Protein 3G5T (pdb70)

Radius of gyration: 19.49 Å; Cα contacts (8 Å, |Δi|>4): 541; chains: 1; bounding box: 36×46×54 Å

Sequence (293 aa):
SSTFSASDFNSERYSSSRPSYPSDFYKIDEYHDGERKLLVDVGCGPGTATLQAQELKPFEQIIGSDLSATIKTAEVIKEGSPDTYKNVSSFKISSSDDFKFLGADSVDKQKIDITAVECAHWFDFEKFQRSAYANLRKDGTIAIWGYADPIFPDYPEFDDDLIEVPYGKQQGLGPYWEQPGRSRLRNLKDSHLDPELFHDIQVVSSYFCAEDVVRDKVKLHQHTKKPLLIRKQVTLVEFADYVRRTWSAYHQWKQDPKNKDKEDVADWFIKESLRRRPELSTNTKIEVVWNTFYKLGKRV

Structure (mmCIF, N/CA/C/O backbone):
data_3G5T
#
_entry.id   3G5T
#
_cell.length_a   36.834
_cell.length_b   91.891
_cell.length_c   104.269
_cell.angle_alpha   90.000
_cell.angle_beta   90.000
_cell.angle_gamma   90.000
#
_symmetry.space_group_name_H-M   'P 21 21 21'
#
loop_
_entity.id
_entity.type
_entity.pdbx_description
1 polymer 'Trans-aconitate 3-methyltransferase'
2 non-polymer 1,2-ETHANEDIOL
3 non-polymer S-ADENOSYL-L-HOMOCYSTEINE
4 non-polymer '(2E)-2-(2-methoxy-2-oxoethyl)but-2-enedioic acid'
5 non-polymer 'DIMETHYL SULFOXIDE'
6 water water
#
loop_
_atom_site.group_PDB
_atom_site.id
_atom_site.type_symbol
_atom_site.label_atom_id
_atom_site.label_alt_id
_atom_site.label_comp_id
_atom_site.label_asym_id
_atom_site.label_entity_id
_atom_site.label_seq_id
_atom_site.pdbx_PDB_ins_code
_atom_site.Cartn_x
_atom_site.Cartn_y
_atom_site.Cartn_z
_atom_site.occupancy
_atom_site.B_iso_or_equiv
_atom_site.auth_seq_id
_atom_site.auth_comp_id
_atom_site.auth_asym_id
_atom_site.auth_atom_id
_atom_site.pdbx_PDB_model_num
ATOM 1 N N . SER A 1 1 ? 38.509 46.044 6.546 1.00 17.98 1 SER A N 1
ATOM 2 C CA . SER A 1 1 ? 39.216 46.321 7.763 1.00 18.57 1 SER A CA 1
ATOM 3 C C . SER A 1 1 ? 39.344 45.013 8.525 1.00 15.14 1 SER A C 1
ATOM 4 O O . SER A 1 1 ? 38.351 44.210 8.586 1.00 15.25 1 SER A O 1
ATOM 13 N N . SER A 1 2 ? 40.501 44.823 9.144 1.00 16.09 2 SER A N 1
ATOM 14 C CA . SER A 1 2 ? 40.702 43.742 10.044 1.00 13.43 2 SER A CA 1
ATOM 15 C C . SER A 1 2 ? 39.763 43.747 11.226 1.00 11.23 2 SER A C 1
ATOM 16 O O . SER A 1 2 ? 39.526 42.707 11.836 1.00 11.98 2 SER A O 1
ATOM 23 N N . THR A 1 3 ? 39.178 44.903 11.554 1.00 11.04 3 THR A N 1
ATOM 24 C CA . THR A 1 3 ? 38.229 44.954 12.616 1.00 9.95 3 THR A CA 1
ATOM 25 C C . THR A 1 3 ? 37.098 43.935 12.452 1.00 9.10 3 THR A C 1
ATOM 26 O O . THR A 1 3 ? 36.635 43.270 13.351 1.00 9.68 3 THR A O 1
ATOM 36 N N . PHE A 1 4 ? 36.631 43.800 11.185 1.00 9.48 4 PHE A N 1
ATOM 37 C CA . PHE A 1 4 ? 35.508 42.912 10.908 1.00 9.48 4 PHE A CA 1
ATOM 38 C C . PHE A 1 4 ? 35.864 41.426 10.991 1.00 9.14 4 PHE A C 1
ATOM 39 O O . PHE A 1 4 ? 34.971 40.604 11.051 1.00 10.22 4 PHE A O 1
ATOM 56 N N . SER A 1 5 ? 37.162 41.116 11.053 1.00 10.35 5 SER A N 1
ATOM 57 C CA . SER A 1 5 ? 37.674 39.758 11.315 1.00 10.82 5 SER A CA 1
ATOM 58 C C . SER A 1 5 ? 37.908 39.467 12.762 1.00 12.01 5 SER A C 1
ATOM 59 O O . SER A 1 5 ? 38.198 38.308 13.115 1.00 12.92 5 SER A O 1
ATOM 66 N N . ALA A 1 6 ? 37.747 40.427 13.654 1.00 11.37 6 ALA A N 1
ATOM 67 C CA . ALA A 1 6 ? 37.949 40.141 15.085 1.00 11.03 6 ALA A CA 1
ATOM 68 C C . ALA A 1 6 ? 37.009 39.082 15.506 1.00 11.34 6 ALA A C 1
ATOM 69 O O . ALA A 1 6 ? 35.849 39.050 15.104 1.00 11.74 6 ALA A O 1
ATOM 76 N N . SER A 1 7 ? 37.454 38.202 16.410 1.00 13.24 7 SER A N 1
ATOM 77 C CA . SER A 1 7 ? 36.615 37.151 16.886 1.00 14.45 7 SER A CA 1
ATOM 78 C C . SER A 1 7 ? 35.404 37.643 17.561 1.00 13.62 7 SER A C 1
ATOM 79 O O . SER A 1 7 ? 34.364 36.976 17.550 1.00 15.16 7 SER A O 1
ATOM 86 N N . ASP A 1 8 ? 35.503 38.842 18.186 1.00 13.33 8 ASP A N 1
ATOM 87 C CA . ASP A 1 8 ? 34.447 39.462 18.921 1.00 13.23 8 ASP A CA 1
ATOM 88 C C . ASP A 1 8 ? 33.811 40.643 18.166 1.00 10.55 8 ASP A C 1
ATOM 89 O O . ASP A 1 8 ? 33.054 41.422 18.767 1.00 13.04 8 ASP A O 1
ATOM 98 N N . PHE A 1 9 ? 34.011 40.769 16.864 1.00 11.04 9 PHE A N 1
ATOM 99 C CA . PHE A 1 9 ? 33.219 41.720 16.095 1.00 10.25 9 PHE A CA 1
ATOM 100 C C . PHE A 1 9 ? 31.779 41.230 16.113 1.00 10.10 9 PHE A C 1
ATOM 101 O O . PHE A 1 9 ? 31.493 40.049 15.926 1.00 10.48 9 PHE A O 1
ATOM 118 N N . ASN A 1 10 ? 30.860 42.154 16.391 1.00 9.23 10 ASN A N 1
ATOM 119 C CA . ASN A 1 10 ? 29.438 41.762 16.555 1.00 9.62 10 ASN A CA 1
ATOM 120 C C . ASN A 1 10 ? 28.755 41.685 15.196 1.00 8.96 10 ASN A C 1
ATOM 121 O O . ASN A 1 10 ? 28.050 42.594 14.751 1.00 8.88 10 ASN A O 1
ATOM 130 N N . SER A 1 11 ? 29.005 40.594 14.510 1.00 9.24 11 SER A N 1
ATOM 131 C CA . SER A 1 11 ? 28.401 40.340 13.202 1.00 8.80 11 SER A CA 1
ATOM 132 C C . SER A 1 11 ? 26.924 40.121 13.256 1.00 8.94 11 SER A C 1
ATOM 133 O O . SER A 1 11 ? 26.226 40.450 12.303 1.00 8.75 11 SER A O 1
ATOM 140 N N . GLU A 1 12 ? 26.411 39.612 14.385 1.00 9.45 12 GLU A N 1
ATOM 141 C CA . GLU A 1 12 ? 24.988 39.505 14.5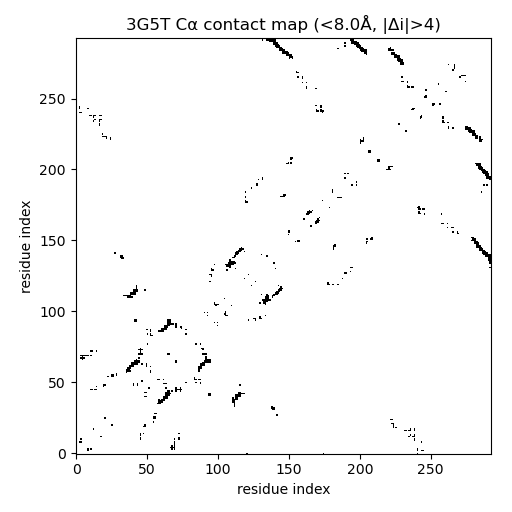28 1.00 10.06 12 GLU A CA 1
ATOM 142 C C . GLU A 1 12 ? 24.330 40.893 14.547 1.00 9.38 12 GLU A C 1
ATOM 143 O O . GLU A 1 12 ? 23.306 41.073 13.870 1.00 9.82 12 GLU A O 1
ATOM 165 N N . ARG A 1 13 ? 24.883 41.833 15.284 1.00 9.17 13 ARG A N 1
ATOM 166 C CA . ARG A 1 13 ? 24.324 43.168 15.295 1.00 8.61 13 ARG A CA 1
ATOM 167 C C . ARG A 1 13 ? 24.499 43.825 13.933 1.00 7.47 13 ARG A C 1
ATOM 168 O O . ARG A 1 13 ? 23.612 44.563 13.486 1.00 7.73 13 ARG A O 1
ATOM 189 N N . TYR A 1 14 ? 25.585 43.574 13.246 1.00 7.30 14 TYR A N 1
ATOM 190 C CA . TYR A 1 14 ? 25.746 44.057 11.880 1.00 7.12 14 TYR A CA 1
ATOM 191 C C . TYR A 1 14 ? 24.540 43.609 11.034 1.00 7.12 14 TYR A C 1
ATOM 192 O O . TYR A 1 14 ? 23.868 44.402 10.380 1.00 7.44 14 TYR A O 1
ATOM 209 N N . SER A 1 15 ? 24.236 42.320 11.101 1.00 7.22 15 SER A N 1
ATOM 210 C CA . SER A 1 15 ? 23.121 41.796 10.312 1.00 8.14 15 SER A CA 1
ATOM 211 C C . SER A 1 15 ? 21.822 42.402 10.722 1.00 8.27 15 SER A C 1
ATOM 212 O O . SER A 1 15 ? 20.961 42.690 9.869 1.00 10.01 15 SER A O 1
ATOM 218 N N . SER A 1 16 ? 21.549 42.617 12.010 1.00 8.30 16 SER A N 1
ATOM 219 C CA . SER A 1 16 ? 20.276 43.140 12.446 1.00 8.73 16 SER A CA 1
ATOM 220 C C . SER A 1 16 ? 20.106 44.600 12.195 1.00 8.51 16 SER A C 1
ATOM 221 O O . SER A 1 16 ? 18.978 45.071 12.164 1.00 11.41 16 SER A O 1
ATOM 227 N N . SER A 1 17 ? 21.187 45.367 12.126 1.00 7.40 17 SER A N 1
ATOM 228 C CA . SER A 1 17 ? 21.088 46.832 12.224 1.00 7.56 17 SER A CA 1
ATOM 229 C C . SER A 1 17 ? 21.627 47.608 11.055 1.00 7.62 17 SER A C 1
ATOM 230 O O . SER A 1 17 ? 21.433 48.809 10.977 1.00 10.84 17 SER A O 1
ATOM 237 N N . ARG A 1 18 ? 22.304 46.956 10.113 1.00 6.71 18 ARG A N 1
ATOM 238 C CA . ARG A 1 18 ? 22.830 47.604 8.922 1.00 6.18 18 ARG A CA 1
ATOM 239 C C . ARG A 1 18 ? 21.789 47.665 7.834 1.00 7.25 18 ARG A C 1
ATOM 240 O O . ARG A 1 18 ? 20.958 46.746 7.701 1.00 8.53 18 ARG A O 1
ATOM 261 N N . PRO A 1 19 ? 21.837 48.665 6.985 1.00 6.70 19 PRO A N 1
ATOM 262 C CA . PRO A 1 19 ? 20.893 48.734 5.859 1.00 7.05 19 PRO A CA 1
ATOM 263 C C . PRO A 1 19 ? 21.259 47.704 4.793 1.00 7.07 19 PRO A C 1
ATOM 264 O O . PRO A 1 19 ? 22.408 47.424 4.492 1.00 8.95 19 PRO A O 1
ATOM 275 N N . SER A 1 20 ? 20.193 47.199 4.153 1.00 8.09 20 SER A N 1
ATOM 276 C CA . SER A 1 20 ? 20.322 46.471 2.900 1.00 8.47 20 SER A CA 1
ATOM 277 C C . SER A 1 20 ? 19.722 47.287 1.769 1.00 7.65 20 SER A C 1
ATOM 278 O O . SER A 1 20 ? 19.509 48.494 1.930 1.00 9.38 20 SER A O 1
ATOM 285 N N . TYR A 1 21 ? 19.533 46.687 0.604 1.00 6.64 21 TYR A N 1
ATOM 286 C CA . TYR A 1 21 ? 19.441 47.455 -0.633 1.00 6.76 21 TYR A CA 1
ATOM 287 C C . TYR A 1 21 ? 18.092 47.220 -1.286 1.00 6.83 21 TYR A C 1
ATOM 288 O O . TYR A 1 21 ? 17.464 46.172 -1.146 1.00 7.92 21 TYR A O 1
ATOM 305 N N . PRO A 1 22 ? 17.632 48.226 -2.027 1.00 7.49 22 PRO A N 1
ATOM 306 C CA . PRO A 1 22 ? 16.252 48.218 -2.492 1.00 8.06 22 PRO A CA 1
ATOM 307 C C . PRO A 1 22 ? 16.063 47.430 -3.794 1.00 7.91 22 PRO A C 1
ATOM 308 O O . PRO A 1 22 ? 16.934 47.350 -4.646 1.00 7.37 22 PRO A O 1
ATOM 319 N N . SER A 1 23 ? 14.852 46.898 -3.925 1.00 8.55 23 SER A N 1
ATOM 320 C CA . SER A 1 23 ? 14.497 46.150 -5.148 1.00 8.27 23 SER A CA 1
ATOM 321 C C . SER A 1 23 ? 14.687 46.918 -6.422 1.00 8.13 23 SER A C 1
ATOM 322 O O . SER A 1 23 ? 15.085 46.356 -7.423 1.00 8.68 23 SER A O 1
ATOM 328 N N . ASP A 1 24 ? 14.417 48.240 -6.420 1.00 8.00 24 ASP A N 1
ATOM 329 C CA . ASP A 1 24 ? 14.600 48.991 -7.653 1.00 8.13 24 ASP A CA 1
ATOM 330 C C . ASP A 1 24 ? 16.061 48.941 -8.107 1.00 8.10 24 ASP A C 1
ATOM 331 O O . ASP A 1 24 ? 16.320 48.974 -9.322 1.00 8.09 24 ASP A O 1
ATOM 336 N N . PHE A 1 25 ? 17.001 48.942 -7.167 1.00 7.47 25 PHE A N 1
ATOM 337 C CA . PHE A 1 25 ? 18.401 48.873 -7.516 1.00 7.02 25 PHE A CA 1
ATOM 338 C C . PHE A 1 25 ? 18.732 47.520 -8.097 1.00 6.93 25 PHE A C 1
ATOM 339 O O . PHE A 1 25 ? 19.406 47.425 -9.151 1.00 7.54 25 PHE A O 1
ATOM 356 N N . TYR A 1 26 ? 18.256 46.428 -7.490 1.00 7.13 26 TYR A N 1
ATOM 357 C CA . TYR A 1 26 ? 18.478 45.125 -8.060 1.00 7.72 26 TYR A CA 1
ATOM 358 C C . TYR A 1 26 ? 17.854 44.980 -9.446 1.00 7.40 26 TYR A C 1
ATOM 359 O O . TYR A 1 26 ? 18.457 44.348 -10.306 1.00 7.76 26 TYR A O 1
ATOM 376 N N . LYS A 1 27 ? 16.682 45.535 -9.654 1.00 7.39 27 LYS A N 1
ATOM 377 C CA . LYS A 1 27 ? 16.091 45.473 -10.972 1.00 7.98 27 LYS A CA 1
ATOM 378 C C . LYS A 1 27 ? 16.979 46.167 -11.998 1.00 7.73 27 LYS A C 1
ATOM 379 O O . LYS A 1 27 ? 17.158 45.689 -13.132 1.00 8.22 27 LYS A O 1
ATOM 418 N N . ILE A 1 29 ? 20.269 46.486 -11.810 1.00 7.53 29 ILE A N 1
ATOM 419 C CA . ILE A 1 29 ? 21.388 45.593 -12.053 1.00 7.65 29 ILE A CA 1
ATOM 420 C C . ILE A 1 29 ? 21.058 44.511 -13.018 1.00 7.27 29 ILE A C 1
ATOM 421 O O . ILE A 1 29 ? 21.833 44.206 -13.907 1.00 7.95 29 ILE A O 1
ATOM 447 N N . ASP A 1 30 ? 19.892 43.887 -12.885 1.00 7.79 30 ASP A N 1
ATOM 448 C CA . ASP A 1 30 ? 19.483 42.879 -13.816 1.00 8.13 30 ASP A CA 1
ATOM 449 C C . ASP A 1 30 ? 19.224 43.422 -15.193 1.00 8.50 30 ASP A C 1
ATOM 450 O O . ASP A 1 30 ? 19.468 42.753 -16.201 1.00 9.47 30 ASP A O 1
ATOM 459 N N . GLU A 1 31 ? 18.738 44.637 -15.340 1.00 8.03 31 GLU A N 1
ATOM 460 C CA . GLU A 1 31 ? 18.585 45.253 -16.633 1.00 7.91 31 GLU A CA 1
ATOM 461 C C . GLU A 1 31 ? 19.975 45.499 -17.262 1.00 7.88 31 GLU A C 1
ATOM 462 O O . GLU A 1 31 ? 20.093 45.439 -18.490 1.00 8.39 31 GLU A O 1
ATOM 474 N N . TYR A 1 32 ? 20.981 45.781 -16.448 1.00 7.74 32 TYR A N 1
ATOM 475 C CA . TYR A 1 32 ? 22.312 45.975 -16.951 1.00 7.13 32 TYR A CA 1
ATOM 476 C C . TYR A 1 32 ? 22.954 44.669 -17.397 1.00 7.57 32 TYR A C 1
ATOM 477 O O . TYR A 1 32 ? 23.538 44.628 -18.487 1.00 8.42 32 TYR A O 1
ATOM 494 N N . HIS A 1 33 ? 22.902 43.636 -16.592 1.00 7.17 33 HIS A N 1
ATOM 495 C CA . HIS A 1 33 ? 23.576 42.390 -16.834 1.00 6.76 33 HIS A CA 1
ATOM 496 C C . HIS A 1 33 ? 23.071 41.746 -18.114 1.00 7.69 33 HIS A C 1
ATOM 497 O O . HIS A 1 33 ? 21.877 41.622 -18.335 1.00 8.37 33 HIS A O 1
ATOM 510 N N . ASP A 1 34 ? 24.032 41.232 -18.908 1.00 7.50 34 ASP A N 1
ATOM 511 C CA . ASP A 1 34 ? 23.708 40.411 -20.075 1.00 7.74 34 ASP A CA 1
ATOM 512 C C . ASP A 1 34 ? 24.232 38.999 -19.938 1.00 7.40 34 ASP A C 1
ATOM 513 O O . ASP A 1 34 ? 25.367 38.814 -19.509 1.00 8.02 34 ASP A O 1
ATOM 522 N N . GLY A 1 35 ? 23.434 38.057 -20.407 1.00 7.40 35 GLY A N 1
ATOM 523 C CA . GLY A 1 35 ? 23.940 36.727 -20.651 1.00 8.17 35 GLY A CA 1
ATOM 524 C C . GLY A 1 35 ? 23.706 35.750 -19.497 1.00 7.56 35 GLY A C 1
ATOM 525 O O . GLY A 1 35 ? 22.783 35.913 -18.695 1.00 8.12 35 GLY A O 1
ATOM 529 N N . GLU A 1 36 ? 24.519 34.712 -19.479 1.00 7.79 36 GLU A N 1
ATOM 530 C CA . GLU A 1 36 ? 24.291 33.627 -18.572 1.00 8.50 36 GLU A CA 1
ATOM 531 C C . GLU A 1 36 ? 24.392 33.982 -17.096 1.00 7.83 36 GLU A C 1
ATOM 532 O O . GLU A 1 36 ? 24.955 35.024 -16.715 1.00 7.74 36 GLU A O 1
ATOM 548 N N . ARG A 1 37 ? 23.800 33.102 -16.309 1.00 8.75 37 ARG A N 1
ATOM 549 C CA . ARG A 1 37 ? 23.566 33.293 -14.890 1.00 8.75 37 ARG A CA 1
ATOM 550 C C . ARG A 1 37 ? 24.000 31.997 -14.135 1.00 8.92 37 ARG A C 1
ATOM 551 O O . ARG A 1 37 ? 23.260 31.519 -13.282 1.00 10.35 37 ARG A O 1
ATOM 572 N N . LYS A 1 38 ? 25.149 31.451 -14.451 1.00 9.27 38 LYS A N 1
ATOM 573 C CA . LYS A 1 38 ? 25.647 30.281 -13.765 1.00 8.75 38 LYS A CA 1
ATOM 574 C C . LYS A 1 38 ? 26.242 30.617 -12.423 1.00 9.61 38 LYS A C 1
ATOM 575 O O . LYS A 1 38 ? 26.107 29.814 -11.490 1.00 9.99 38 LYS A O 1
ATOM 609 N N . LEU A 1 39 ? 26.923 31.746 -12.315 1.00 8.89 39 LEU A N 1
ATOM 610 C CA . LEU A 1 39 ? 27.678 32.049 -11.073 1.00 8.67 39 LEU A CA 1
ATOM 611 C C . LEU A 1 39 ? 27.733 33.528 -10.814 1.00 7.54 39 LEU A C 1
ATOM 612 O O . LEU A 1 39 ? 28.171 34.308 -11.662 1.00 7.96 39 LEU A O 1
ATOM 628 N N . LEU A 1 40 ? 27.296 33.889 -9.625 1.00 7.76 40 LEU A N 1
ATOM 629 C CA . LEU A 1 40 ? 27.425 35.239 -9.006 1.00 7.44 40 LEU A CA 1
ATOM 630 C C . LEU A 1 40 ? 28.347 35.099 -7.816 1.00 7.44 40 LEU A C 1
ATOM 631 O O . LEU A 1 40 ? 28.102 34.225 -6.982 1.00 8.14 40 LEU A O 1
ATOM 647 N N . VAL A 1 41 ? 29.373 35.927 -7.737 1.00 7.06 41 VAL A N 1
ATOM 648 C CA . VAL A 1 41 ? 30.249 35.992 -6.572 1.00 6.88 41 VAL A CA 1
ATOM 649 C C . VAL A 1 41 ? 30.181 37.385 -5.943 1.00 7.21 41 VAL A C 1
ATOM 650 O O . VAL A 1 41 ? 30.445 38.371 -6.640 1.00 7.20 41 VAL A O 1
ATOM 663 N N . ASP A 1 42 ? 29.835 37.448 -4.682 1.00 6.43 42 ASP A N 1
ATOM 664 C CA . ASP A 1 42 ? 29.745 38.670 -3.887 1.00 6.07 42 ASP A CA 1
ATOM 665 C C . ASP A 1 42 ? 30.935 38.695 -2.947 1.00 6.51 42 ASP A C 1
ATOM 666 O O . ASP A 1 42 ? 30.962 37.909 -1.986 1.00 7.20 42 ASP A O 1
ATOM 675 N N . VAL A 1 43 ? 31.933 39.525 -3.228 1.00 6.35 43 VAL A N 1
ATOM 676 C CA . VAL A 1 43 ? 33.149 39.598 -2.438 1.00 6.39 43 VAL A CA 1
ATOM 677 C C . VAL A 1 43 ? 32.945 40.555 -1.278 1.00 6.41 43 VAL A C 1
ATOM 678 O O . VAL A 1 43 ? 32.106 41.458 -1.353 1.00 6.73 43 VAL A O 1
ATOM 691 N N . GLY A 1 44 ? 33.755 40.443 -0.245 1.00 6.41 44 GLY A N 1
ATOM 692 C CA . GLY A 1 44 ? 33.498 41.261 0.951 1.00 6.56 44 GLY A CA 1
ATOM 693 C C . GLY A 1 44 ? 32.090 41.164 1.436 1.00 6.08 44 GLY A C 1
ATOM 694 O O . GLY A 1 44 ? 31.495 42.179 1.849 1.00 6.64 44 GLY A O 1
ATOM 698 N N . CYS A 1 45 ? 31.514 39.962 1.424 1.00 6.62 45 CYS A N 1
ATOM 699 C CA . CYS A 1 45 ? 30.108 39.803 1.607 1.00 6.98 45 CYS A CA 1
ATOM 700 C C . CYS A 1 45 ? 29.601 40.066 3.003 1.00 6.53 45 CYS A C 1
ATOM 701 O O . CYS A 1 45 ? 28.364 40.218 3.184 1.00 6.99 45 CYS A O 1
ATOM 708 N N . GLY A 1 46 ? 30.456 40.115 3.989 1.00 7.00 46 GLY A N 1
ATOM 709 C CA . GLY A 1 46 ? 29.967 40.282 5.342 1.00 7.81 46 GLY A CA 1
ATOM 710 C C . GLY A 1 46 ? 29.059 39.145 5.722 1.00 7.39 46 GLY A C 1
ATOM 711 O O . GLY A 1 46 ? 29.288 37.997 5.315 1.00 8.21 46 GLY A O 1
ATOM 715 N N . PRO A 1 47 ? 28.020 39.389 6.509 1.00 7.16 47 PRO A N 1
ATOM 716 C CA . PRO A 1 47 ? 27.103 38.341 6.940 1.00 8.02 47 PRO A CA 1
ATOM 717 C C . PRO A 1 47 ? 26.029 38.117 5.868 1.00 7.44 47 PRO A C 1
ATOM 718 O O . PRO A 1 47 ? 24.873 37.863 6.175 1.00 9.97 47 PRO A O 1
ATOM 729 N N . GLY A 1 48 ? 26.415 38.151 4.604 1.00 8.48 48 GLY A N 1
ATOM 730 C CA . GLY A 1 48 ? 25.540 37.859 3.479 1.00 8.03 48 GLY A CA 1
ATOM 731 C C . GLY A 1 48 ? 24.567 38.968 3.149 1.00 7.78 48 GLY A C 1
ATOM 732 O O . GLY A 1 48 ? 23.537 38.708 2.535 1.00 8.37 48 GLY A O 1
ATOM 736 N N . THR A 1 49 ? 24.890 40.217 3.481 1.00 7.61 49 THR A N 1
ATOM 737 C CA . THR A 1 49 ? 23.984 41.355 3.371 1.00 7.54 49 THR A CA 1
ATOM 738 C C . THR A 1 49 ? 23.367 41.416 1.982 1.00 7.21 49 THR A C 1
ATOM 739 O O . THR A 1 49 ? 22.144 41.402 1.840 1.00 9.05 49 THR A O 1
ATOM 749 N N . ALA A 1 50 ? 24.195 41.588 0.968 1.00 6.60 50 ALA A N 1
ATOM 750 C CA . ALA A 1 50 ? 23.701 41.596 -0.397 1.00 6.60 50 ALA A CA 1
ATOM 751 C C . ALA A 1 50 ? 23.552 40.170 -0.947 1.00 7.26 50 ALA A C 1
ATOM 752 O O . ALA A 1 50 ? 22.667 39.940 -1.765 1.00 7.80 50 ALA A O 1
ATOM 759 N N . THR A 1 51 ? 24.380 39.249 -0.497 1.00 6.97 51 THR A N 1
ATOM 760 C CA . THR A 1 51 ? 24.405 37.942 -1.062 1.00 7.36 51 THR A CA 1
ATOM 761 C C . THR A 1 51 ? 23.048 37.237 -0.994 1.00 7.79 51 THR A C 1
ATOM 762 O O . THR A 1 51 ? 22.516 36.686 -1.961 1.00 8.60 51 THR A O 1
ATOM 772 N N . LEU A 1 52 ? 22.484 37.250 0.228 1.00 8.24 52 LEU A N 1
ATOM 773 C CA . LEU A 1 52 ? 21.211 36.594 0.498 1.00 8.83 52 LEU A CA 1
ATOM 774 C C . LEU A 1 52 ? 20.088 37.374 -0.151 1.00 8.24 52 LEU A C 1
ATOM 775 O O . LEU A 1 52 ? 19.151 36.749 -0.670 1.00 10.15 52 LEU A O 1
ATOM 791 N N . GLN A 1 53 ? 20.157 38.683 -0.212 1.00 7.66 53 GLN A N 1
ATOM 792 C CA . GLN A 1 53 ? 19.149 39.447 -0.935 1.00 8.38 53 GLN A CA 1
ATOM 793 C C . GLN A 1 53 ? 19.117 39.071 -2.399 1.00 8.30 53 GLN A C 1
ATOM 794 O O . GLN A 1 53 ? 18.045 38.923 -2.989 1.00 8.87 53 GLN A O 1
ATOM 823 N N . ALA A 1 55 ? 19.807 36.421 -3.954 1.00 9.18 55 ALA A N 1
ATOM 824 C CA . ALA A 1 55 ? 19.175 35.123 -4.212 1.00 10.40 55 ALA A CA 1
ATOM 825 C C . ALA A 1 55 ? 17.692 35.283 -4.472 1.00 10.69 55 ALA A C 1
ATOM 826 O O . ALA A 1 55 ? 17.102 34.467 -5.176 1.00 12.89 55 ALA A O 1
ATOM 833 N N . GLN A 1 56 ? 17.036 36.306 -3.884 1.00 10.92 56 GLN A N 1
ATOM 834 C CA . GLN A 1 56 ? 15.663 36.561 -4.018 1.00 13.31 56 GLN A CA 1
ATOM 835 C C . GLN A 1 56 ? 15.340 37.692 -4.969 1.00 11.10 56 GLN A C 1
ATOM 836 O O . GLN A 1 56 ? 14.286 37.707 -5.608 1.00 14.95 56 GLN A O 1
ATOM 848 N N . GLU A 1 57 ? 16.190 38.709 -5.058 1.00 8.96 57 GLU A N 1
ATOM 849 C CA . GLU A 1 57 ? 15.846 39.971 -5.728 1.00 9.18 57 GLU A CA 1
ATOM 850 C C . GLU A 1 57 ? 16.290 40.008 -7.203 1.00 9.48 57 GLU A C 1
ATOM 851 O O . GLU A 1 57 ? 15.784 40.866 -7.934 1.00 13.79 57 GLU A O 1
ATOM 863 N N . LEU A 1 58 ? 17.259 39.206 -7.586 1.00 8.88 58 LEU A N 1
ATOM 864 C CA . LEU A 1 58 ? 17.667 39.068 -8.967 1.00 8.61 58 LEU A CA 1
ATOM 865 C C . LEU A 1 58 ? 17.059 37.818 -9.561 1.00 9.25 58 LEU A C 1
ATOM 866 O O . LEU A 1 58 ? 16.645 36.906 -8.812 1.00 10.37 58 LEU A O 1
ATOM 882 N N . LYS A 1 59 ? 16.969 37.742 -10.874 1.00 9.05 59 LYS A N 1
ATOM 883 C CA . LYS A 1 59 ? 16.624 36.490 -11.545 1.00 9.25 59 LYS A CA 1
ATOM 884 C C . LYS A 1 59 ? 17.556 35.370 -11.046 1.00 9.62 59 LYS A C 1
ATOM 885 O O . LYS A 1 59 ? 18.692 35.648 -10.629 1.00 9.06 59 LYS A O 1
ATOM 901 N N . PRO A 1 60 ? 17.121 34.141 -11.107 1.00 9.78 60 PRO A N 1
ATOM 902 C CA . PRO A 1 60 ? 17.957 33.055 -10.543 1.00 10.31 60 PRO A CA 1
ATOM 903 C C . PRO A 1 60 ? 19.345 32.945 -11.165 1.00 9.62 60 PRO A C 1
ATOM 904 O O . PRO A 1 60 ? 19.533 33.179 -12.382 1.00 9.94 60 PRO A O 1
ATOM 915 N N . PHE A 1 61 ? 20.274 32.605 -10.298 1.00 9.31 61 PHE A N 1
ATOM 916 C CA . PHE A 1 61 ? 21.587 32.109 -10.669 1.00 9.16 61 PHE A CA 1
ATOM 917 C C . PHE A 1 61 ? 21.674 30.633 -10.330 1.00 10.07 61 PHE A C 1
ATOM 918 O O . PHE A 1 61 ? 21.111 30.208 -9.327 1.00 11.41 61 PHE A O 1
ATOM 935 N N . GLU A 1 62 ? 22.476 29.876 -11.059 1.00 10.16 62 GLU A N 1
ATOM 936 C CA . GLU A 1 62 ? 22.634 28.477 -10.670 1.00 10.82 62 GLU A CA 1
ATOM 937 C C . GLU A 1 62 ? 23.316 28.397 -9.323 1.00 10.66 62 GLU A C 1
ATOM 938 O O . GLU A 1 62 ? 22.933 27.583 -8.489 1.00 12.43 62 GLU A O 1
ATOM 954 N N . GLN A 1 63 ? 24.365 29.210 -9.099 1.00 10.69 63 GLN A N 1
ATOM 955 C CA . GLN A 1 63 ? 25.048 29.252 -7.801 1.00 11.08 63 GLN A CA 1
ATOM 956 C C . GLN A 1 63 ? 25.424 30.693 -7.498 1.00 9.66 63 GLN A C 1
ATOM 957 O O . GLN A 1 63 ? 25.737 31.482 -8.389 1.00 9.88 63 GLN A O 1
ATOM 969 N N . ILE A 1 64 ? 25.333 30.998 -6.223 1.00 9.58 64 ILE A N 1
ATOM 970 C CA . ILE A 1 64 ? 25.748 32.293 -5.650 1.00 9.10 64 ILE A CA 1
ATOM 971 C C . ILE A 1 64 ? 26.752 31.987 -4.559 1.00 9.19 64 ILE A C 1
ATOM 972 O O . ILE A 1 64 ? 26.496 31.117 -3.727 1.00 10.03 64 ILE A O 1
ATOM 988 N N . ILE A 1 65 ? 27.884 32.678 -4.583 1.00 8.45 65 ILE 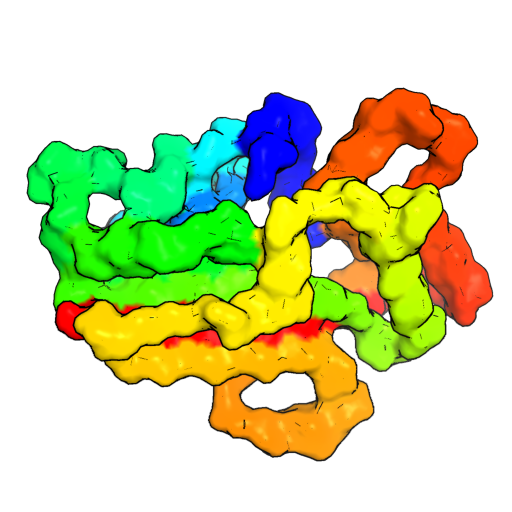A N 1
ATOM 989 C CA . ILE A 1 65 ? 28.911 32.525 -3.561 1.00 8.65 65 ILE A CA 1
ATOM 990 C C . ILE A 1 65 ? 29.181 33.898 -2.955 1.00 8.07 65 ILE A C 1
ATOM 991 O O . ILE A 1 65 ? 29.485 34.818 -3.667 1.00 9.42 65 ILE A O 1
ATOM 1007 N N . GLY A 1 66 ? 29.145 33.958 -1.649 1.00 7.59 66 GLY A N 1
ATOM 1008 C CA . GLY A 1 66 ? 29.668 35.123 -0.922 1.00 7.71 66 GLY A CA 1
ATOM 1009 C C . GLY A 1 66 ? 31.013 34.767 -0.358 1.00 8.07 66 GLY A C 1
ATOM 1010 O O . GLY A 1 66 ? 31.178 33.708 0.268 1.00 9.43 66 GLY A O 1
ATOM 1014 N N . SER A 1 67 ? 32.004 35.621 -0.569 1.00 7.44 67 SER A N 1
ATOM 1015 C CA . SER A 1 67 ? 33.326 35.446 0.016 1.00 8.41 67 SER A CA 1
ATOM 1016 C C . SER A 1 67 ? 33.712 36.634 0.869 1.00 8.02 67 SER A C 1
ATOM 1017 O O . SER A 1 67 ? 33.279 37.764 0.620 1.00 7.63 67 SER A O 1
ATOM 1024 N N . ASP A 1 68 ? 34.541 36.393 1.879 1.00 8.32 68 ASP A N 1
ATOM 1025 C CA . ASP A 1 68 ? 34.957 37.431 2.803 1.00 8.71 68 ASP A CA 1
ATOM 1026 C C . ASP A 1 68 ? 36.227 36.912 3.514 1.00 8.74 68 ASP A C 1
ATOM 1027 O O . ASP A 1 68 ? 36.396 35.725 3.685 1.00 10.01 68 ASP A O 1
ATOM 1036 N N . LEU A 1 69 ? 37.076 37.853 3.953 1.00 9.65 69 LEU A N 1
ATOM 1037 C CA . LEU A 1 69 ? 38.206 37.502 4.809 1.00 11.61 69 LEU A CA 1
ATOM 1038 C C . LEU A 1 69 ? 37.784 37.029 6.174 1.00 10.57 69 LEU A C 1
ATOM 1039 O O . LEU A 1 69 ? 38.548 36.313 6.845 1.00 12.93 69 LEU A O 1
ATOM 1055 N N . SER A 1 70 ? 36.637 37.469 6.672 1.00 10.45 70 SER A N 1
ATOM 1056 C CA . SER A 1 70 ? 36.262 37.309 8.077 1.00 10.20 70 SER A CA 1
ATOM 1057 C C . SER A 1 70 ? 35.485 36.054 8.352 1.00 10.98 70 SER A C 1
ATOM 1058 O O . SER A 1 70 ? 34.327 35.927 7.927 1.00 10.72 70 SER A O 1
ATOM 1065 N N . ALA A 1 71 ? 36.094 35.145 9.108 1.00 11.88 71 ALA A N 1
ATOM 1066 C CA . ALA A 1 71 ? 35.357 33.994 9.588 1.00 12.83 71 ALA A CA 1
ATOM 1067 C C . ALA A 1 71 ? 34.161 34.382 10.452 1.00 12.39 71 ALA A C 1
ATOM 1068 O O . ALA A 1 71 ? 33.132 33.722 10.447 1.00 13.24 71 ALA A O 1
ATOM 1075 N N . THR A 1 72 ? 34.286 35.450 11.243 1.00 11.84 72 THR A N 1
ATOM 1076 C CA . THR A 1 72 ? 33.223 35.906 12.099 1.00 11.40 72 THR A CA 1
ATOM 1077 C C . THR A 1 72 ? 31.975 36.272 11.266 1.00 10.62 72 THR A C 1
ATOM 1078 O O . THR A 1 72 ? 30.870 35.837 11.534 1.00 10.98 72 THR A O 1
ATOM 1105 N N . ILE A 1 74 ? 31.357 35.376 8.078 1.00 10.28 74 ILE A N 1
ATOM 1106 C CA . ILE A 1 74 ? 30.880 34.213 7.288 1.00 11.58 74 ILE A CA 1
ATOM 1107 C C . ILE A 1 74 ? 30.080 33.289 8.198 1.00 12.22 74 ILE A C 1
ATOM 1108 O O . ILE A 1 74 ? 29.089 32.725 7.749 1.00 12.54 74 ILE A O 1
ATOM 1124 N N . LYS A 1 75 ? 30.467 33.132 9.449 1.00 12.52 75 LYS A N 1
ATOM 1125 C CA . LYS A 1 75 ? 29.680 32.274 10.324 1.00 13.65 75 LYS A CA 1
ATOM 1126 C C . LYS A 1 75 ? 28.264 32.790 10.482 1.00 12.21 75 LYS A C 1
ATOM 1127 O O . LYS A 1 75 ? 27.294 32.067 10.460 1.00 13.20 75 LYS A O 1
ATOM 1171 N N . THR A 1 76 ? 28.132 34.136 10.684 1.00 12.51 76 THR A N 1
ATOM 1172 C CA . THR A 1 76 ? 26.789 34.721 10.767 1.00 11.89 76 THR A CA 1
ATOM 1173 C C . THR A 1 76 ? 26.010 34.505 9.478 1.00 11.07 76 THR A C 1
ATOM 1174 O O . THR A 1 76 ? 24.821 34.177 9.493 1.00 12.46 76 THR A O 1
ATOM 1184 N N . ALA A 1 77 ? 26.661 34.707 8.325 1.00 11.13 77 ALA A N 1
ATOM 1185 C CA . ALA A 1 77 ? 25.993 34.466 7.037 1.00 10.37 77 ALA A CA 1
ATOM 1186 C C . ALA A 1 77 ? 25.447 33.008 7.000 1.00 11.24 77 ALA A C 1
ATOM 1187 O O . ALA A 1 77 ? 24.331 32.813 6.533 1.00 11.51 77 ALA A O 1
ATOM 1194 N N . GLU A 1 78 ? 26.249 32.074 7.444 1.00 11.87 78 GLU A N 1
ATOM 1195 C CA . GLU A 1 78 ? 25.833 30.664 7.436 1.00 13.01 78 GLU A CA 1
ATOM 1196 C C . GLU A 1 78 ? 24.692 30.398 8.389 1.00 13.02 78 GLU A C 1
ATOM 1197 O O . GLU A 1 78 ? 23.806 29.603 8.071 1.00 14.79 78 GLU A O 1
ATOM 1213 N N . VAL A 1 79 ? 24.671 31.056 9.531 1.00 13.67 79 VAL A N 1
ATOM 1214 C CA . VAL A 1 79 ? 23.576 30.940 10.432 1.00 15.12 79 VAL A CA 1
ATOM 1215 C C . VAL A 1 79 ? 22.277 31.377 9.775 1.00 14.85 79 VAL A C 1
ATOM 1216 O O . VAL A 1 79 ? 21.249 30.709 9.825 1.00 16.63 79 VAL A O 1
ATOM 1229 N N . ILE A 1 80 ? 22.344 32.515 9.097 1.00 14.89 80 ILE A N 1
ATOM 1230 C CA . ILE A 1 80 ? 21.129 33.001 8.404 1.00 15.15 80 ILE A CA 1
ATOM 1231 C C . ILE A 1 80 ? 20.730 32.071 7.272 1.00 15.43 80 ILE A C 1
ATOM 1232 O O . ILE A 1 80 ? 19.541 31.760 7.108 1.00 18.09 80 ILE A O 1
ATOM 1248 N N . LYS A 1 81 ? 21.665 31.605 6.471 1.00 14.73 81 LYS A N 1
ATOM 1249 C CA . LYS A 1 81 ? 21.374 30.654 5.407 1.00 15.21 81 LYS A CA 1
ATOM 1250 C C . LYS A 1 81 ? 20.642 29.449 5.985 1.00 15.10 81 LYS A C 1
ATOM 1251 O O . LYS A 1 81 ? 19.618 29.009 5.479 1.00 17.75 81 LYS A O 1
ATOM 1267 N N . GLU A 1 82 ? 21.165 28.918 7.074 1.00 15.35 82 GLU A N 1
ATOM 1268 C CA . GLU A 1 82 ? 20.589 27.682 7.669 1.00 16.01 82 GLU A CA 1
ATOM 1269 C C . GLU A 1 82 ? 19.238 27.944 8.237 1.00 17.44 82 GLU A C 1
ATOM 1270 O O . GLU A 1 82 ? 18.439 26.987 8.385 1.00 19.42 82 GLU A O 1
ATOM 1276 N N . GLY A 1 83 ? 18.891 29.167 8.583 1.00 18.49 83 GLY A N 1
ATOM 1277 C CA . GLY A 1 83 ? 17.576 29.531 9.070 1.00 19.58 83 GLY A CA 1
ATOM 1278 C C . GLY A 1 83 ? 16.469 29.473 8.030 1.00 19.02 83 GLY A C 1
ATOM 1279 O O . GLY A 1 83 ? 15.287 29.346 8.365 1.00 22.69 83 GLY A O 1
ATOM 1283 N N . SER A 1 84 ? 16.861 29.591 6.754 1.00 17.71 84 SER A N 1
ATOM 1284 C CA . SER A 1 84 ? 15.935 29.497 5.612 1.00 17.90 84 SER A CA 1
ATOM 1285 C C . SER A 1 84 ? 16.533 28.691 4.474 1.00 16.57 84 SER A C 1
ATOM 1286 O O . SER A 1 84 ? 16.881 29.185 3.381 1.00 17.38 84 SER A O 1
ATOM 1293 N N . PRO A 1 85 ? 16.713 27.389 4.697 1.00 18.44 85 PRO A N 1
ATOM 1294 C CA . PRO A 1 85 ? 17.582 26.638 3.784 1.00 18.68 85 PRO A CA 1
ATOM 1295 C C . PRO A 1 85 ? 17.077 26.516 2.401 1.00 18.80 85 PRO A C 1
ATOM 1296 O O . PRO A 1 85 ? 17.870 26.360 1.495 1.00 21.42 85 PRO A O 1
ATOM 1307 N N . ASP A 1 86 ? 15.750 26.477 2.240 1.00 18.93 86 ASP A N 1
ATOM 1308 C CA . ASP A 1 86 ? 15.196 26.351 0.904 1.00 19.64 86 ASP A CA 1
ATOM 1309 C C C ASP A 1 86 ? 15.366 27.635 0.097 1.00 19.93 86 ASP A C 1
ATOM 1310 O O . ASP A 1 86 ? 15.824 27.614 -1.095 1.00 21.38 86 ASP A O 1
ATOM 1320 N N . THR A 1 87 ? 15.120 28.763 0.747 1.00 18.09 87 THR A N 1
ATOM 1321 C CA . THR A 1 87 ? 15.294 30.069 0.120 1.00 16.74 87 THR A CA 1
ATOM 1322 C C . THR A 1 87 ? 16.726 30.250 -0.375 1.00 14.80 87 THR A C 1
ATOM 1323 O O . THR A 1 87 ? 16.941 30.894 -1.408 1.00 16.41 87 THR A O 1
ATOM 1333 N N . TYR A 1 88 ? 17.684 29.635 0.321 1.00 14.64 88 TYR A N 1
ATOM 1334 C CA . TYR A 1 88 ? 19.090 29.917 0.078 1.00 13.48 88 TYR A CA 1
ATOM 1335 C C . TYR A 1 88 ? 19.822 28.675 -0.346 1.00 13.92 88 TYR A C 1
ATOM 1336 O O . TYR A 1 88 ? 21.025 28.570 -0.189 1.00 14.04 88 TYR A O 1
ATOM 1353 N N . LYS A 1 89 ? 19.124 27.741 -1.031 1.00 15.00 89 LYS A N 1
ATOM 1354 C CA . LYS A 1 89 ? 19.762 26.453 -1.334 1.00 16.17 89 LYS A CA 1
ATOM 1355 C C . LYS A 1 89 ? 20.942 26.574 -2.291 1.00 14.93 89 LYS A C 1
ATOM 1356 O O . LYS A 1 89 ? 21.770 25.698 -2.300 1.00 18.74 89 LYS A O 1
ATOM 1390 N N . ASN A 1 90 ? 20.979 27.612 -3.107 1.00 12.90 90 ASN A N 1
ATOM 1391 C CA . ASN A 1 90 ? 22.039 27.831 -4.103 1.00 12.17 90 ASN A CA 1
ATOM 1392 C C . ASN A 1 90 ? 23.067 28.857 -3.629 1.00 11.44 90 ASN A C 1
ATOM 1393 O O . ASN A 1 90 ? 23.839 29.329 -4.462 1.00 13.97 90 ASN A O 1
ATOM 1402 N N . VAL A 1 91 ? 23.082 29.199 -2.356 1.00 11.40 91 VAL A N 1
ATOM 1403 C CA . VAL A 1 91 ? 24.029 30.149 -1.781 1.00 10.73 91 VAL A CA 1
ATOM 1404 C C A VAL A 1 91 ? 25.032 29.433 -0.905 0.50 11.06 91 VAL A C 1
ATOM 1405 C C B VAL A 1 91 ? 25.023 29.439 -0.909 0.50 11.05 91 VAL A C 1
ATOM 1406 O O A VAL A 1 91 ? 24.673 28.626 -0.103 0.50 14.06 91 VAL A O 1
ATOM 1407 O O B VAL A 1 91 ? 24.667 28.630 -0.106 0.50 14.06 91 VAL A O 1
ATOM 1419 N N A SER A 1 92 ? 26.313 29.736 -1.121 0.50 10.75 92 SER A N 1
ATOM 1420 N N B SER A 1 92 ? 26.299 29.742 -1.117 0.50 10.75 92 SER A N 1
ATOM 1421 C CA A SER A 1 92 ? 27.422 29.200 -0.299 0.50 11.46 92 SER A CA 1
ATOM 1422 C CA B SER A 1 92 ? 27.336 29.254 -0.202 0.50 11.25 92 SER A CA 1
ATOM 1423 C C A SER A 1 92 ? 28.298 30.364 0.100 0.50 10.31 92 SER A C 1
ATOM 1424 C C B SER A 1 92 ? 28.299 30.366 0.104 0.50 10.29 92 SER A C 1
ATOM 1425 O O A SER A 1 92 ? 28.340 31.381 -0.596 0.50 10.65 92 SER A O 1
ATOM 1426 O O B SER A 1 92 ? 28.345 31.377 -0.601 0.50 10.64 92 SER A O 1
ATOM 1439 N N . PHE A 1 93 ? 29.083 30.173 1.149 1.00 10.58 93 PHE A N 1
ATOM 1440 C CA . PHE A 1 93 ? 30.009 31.159 1.669 1.00 10.02 93 PHE A CA 1
ATOM 1441 C C . PHE A 1 93 ? 31.391 30.588 1.781 1.00 11.06 93 PHE A C 1
ATOM 1442 O O . PHE A 1 93 ? 31.565 29.425 2.168 1.00 13.64 93 PHE A O 1
ATOM 1459 N N . LYS A 1 94 ? 32.376 31.440 1.523 1.00 10.26 94 LYS A N 1
ATOM 1460 C CA . LYS A 1 94 ? 33.798 31.058 1.497 1.00 11.34 94 LYS A CA 1
ATOM 1461 C C . LYS A 1 94 ? 34.630 32.107 2.197 1.00 10.98 94 LYS A C 1
ATOM 1462 O O . LYS A 1 94 ? 34.374 33.321 2.024 1.00 11.91 94 LYS A O 1
ATOM 1478 N N . ILE A 1 95 ? 35.652 31.678 2.917 1.00 10.95 95 ILE A N 1
ATOM 1479 C CA . ILE A 1 95 ? 36.653 32.576 3.425 1.00 10.91 95 ILE A CA 1
ATOM 1480 C C . ILE A 1 95 ? 37.694 32.754 2.339 1.00 11.36 95 ILE A C 1
ATOM 1481 O O . ILE A 1 95 ? 38.387 31.834 1.914 1.00 13.85 95 ILE A O 1
ATOM 1507 N N . SER A 1 96 ? 37.805 33.970 1.824 1.00 10.26 96 SER A N 1
ATOM 1508 C CA . SER A 1 96 ? 38.748 34.301 0.755 1.00 10.61 96 SER A CA 1
ATOM 1509 C C . SER A 1 96 ? 38.839 35.794 0.602 1.00 10.02 96 SER A C 1
ATOM 1510 O O . SER A 1 96 ? 37.869 36.514 0.806 1.00 10.32 96 SER A O 1
ATOM 1517 N N . SER A 1 97 ? 40.013 36.277 0.251 1.00 10.54 97 SER A N 1
ATOM 1518 C CA . SER A 1 97 ? 40.200 37.644 -0.138 1.00 10.27 97 SER A CA 1
ATOM 1519 C C . SER A 1 97 ? 39.431 37.905 -1.425 1.00 9.21 97 SER A C 1
ATOM 1520 O O . SER A 1 97 ? 39.113 37.029 -2.214 1.00 9.76 97 SER A O 1
ATOM 1526 N N . SER A 1 98 ? 39.114 39.212 -1.657 1.00 8.97 98 SER A N 1
ATOM 1527 C CA . SER A 1 98 ? 38.337 39.627 -2.801 1.00 8.74 98 SER A CA 1
ATOM 1528 C C . SER A 1 98 ? 39.030 39.479 -4.127 1.00 8.90 98 SER A C 1
ATOM 1529 O O . SER A 1 98 ? 38.381 39.585 -5.164 1.00 10.63 98 SER A O 1
ATOM 1536 N N . ASP A 1 99 ? 40.344 39.232 -4.113 1.00 9.19 99 ASP A N 1
ATOM 1537 C CA . ASP A 1 99 ? 41.099 38.973 -5.309 1.00 10.50 99 ASP A CA 1
ATOM 1538 C C . ASP A 1 99 ? 41.518 37.490 -5.405 1.00 11.36 99 ASP A C 1
ATOM 1539 O O . ASP A 1 99 ? 42.282 37.189 -6.322 1.00 14.91 99 ASP A O 1
ATOM 1548 N N . ASP A 1 100 ? 41.036 36.636 -4.550 1.00 10.75 100 ASP A N 1
ATOM 1549 C CA . ASP A 1 100 ? 41.386 35.229 -4.531 1.00 12.20 100 ASP A CA 1
ATOM 1550 C C . ASP A 1 100 ? 40.179 34.383 -4.863 1.00 12.35 100 ASP A C 1
ATOM 1551 O O . ASP A 1 100 ? 39.226 34.342 -4.095 1.00 12.85 100 ASP A O 1
ATOM 1560 N N . PHE A 1 101 ? 40.177 33.779 -6.051 1.00 11.61 101 PHE A N 1
ATOM 1561 C CA . PHE A 1 101 ? 39.046 32.965 -6.510 1.00 11.57 101 PHE A CA 1
ATOM 1562 C C . PHE A 1 101 ? 39.432 31.486 -6.565 1.00 12.79 101 PHE A C 1
ATOM 1563 O O . PHE A 1 101 ? 38.836 30.737 -7.296 1.00 14.06 101 PHE A O 1
ATOM 1580 N N . LYS A 1 102 ? 40.364 31.058 -5.727 1.00 13.70 102 LYS A N 1
ATOM 1581 C CA . LYS A 1 102 ? 40.770 29.637 -5.716 1.00 15.21 102 LYS A CA 1
ATOM 1582 C C . LYS A 1 102 ? 39.612 28.749 -5.378 1.00 15.78 102 LYS A C 1
ATOM 1583 O O . LYS A 1 102 ? 39.634 27.575 -5.824 1.00 15.95 102 LYS A O 1
ATOM 1589 N N . PHE A 1 103 ? 38.603 29.188 -4.636 1.00 15.30 103 PHE A N 1
ATOM 1590 C CA . PHE A 1 103 ? 37.504 28.360 -4.334 1.00 16.32 103 PHE A CA 1
ATOM 1591 C C . PHE A 1 103 ? 36.688 27.922 -5.579 1.00 16.21 103 PHE A C 1
ATOM 1592 O O . PHE A 1 103 ? 35.848 27.010 -5.513 1.00 18.77 103 PHE A O 1
ATOM 1609 N N . LEU A 1 104 ? 36.913 28.573 -6.735 1.00 14.98 104 LEU A N 1
ATOM 1610 C CA . LEU A 1 104 ? 36.268 28.130 -7.969 1.00 15.85 104 LEU A CA 1
ATOM 1611 C C . LEU A 1 104 ? 36.790 26.772 -8.478 1.00 17.09 104 LEU A C 1
ATOM 1612 O O . LEU A 1 104 ? 36.122 26.159 -9.297 1.00 19.12 104 LEU A O 1
ATOM 1628 N N . GLY A 1 105 ? 37.926 26.358 -7.967 1.00 17.96 105 GLY A N 1
ATOM 1629 C CA . GLY A 1 105 ? 38.589 25.105 -8.425 1.00 19.00 105 GLY A CA 1
ATOM 1630 C C . GLY A 1 105 ? 39.760 25.413 -9.258 1.00 19.96 105 GLY A C 1
ATOM 1631 O O . GLY A 1 105 ? 39.845 26.454 -9.970 1.00 21.07 105 GLY A O 1
ATOM 1635 N N . ALA A 1 106 ? 40.673 24.435 -9.267 1.00 22.56 106 ALA A N 1
ATOM 1636 C CA . ALA A 1 106 ? 42.009 24.600 -9.783 1.00 24.23 106 ALA A CA 1
ATOM 1637 C C . ALA A 1 106 ? 41.855 24.877 -11.207 1.00 23.31 106 ALA A C 1
ATOM 1638 O O . ALA A 1 106 ? 42.658 25.583 -11.734 1.00 27.96 106 ALA A O 1
ATOM 1645 N N . ASP A 1 107 ? 40.839 24.326 -11.865 1.00 24.89 107 ASP A N 1
ATOM 1646 C CA . ASP A 1 107 ? 40.656 24.556 -13.249 1.00 26.54 107 ASP A CA 1
ATOM 1647 C C . ASP A 1 107 ? 39.867 25.744 -13.711 1.00 25.41 107 ASP A C 1
ATOM 1648 O O . ASP A 1 107 ? 39.702 25.995 -14.897 1.00 29.65 107 ASP A O 1
ATOM 1657 N N . SER A 1 108 ? 39.350 26.495 -12.754 1.00 22.17 108 SER A N 1
ATOM 1658 C CA . SER A 1 108 ? 38.480 27.677 -13.065 1.00 20.32 108 SER A CA 1
ATOM 1659 C C . SER A 1 108 ? 39.059 29.065 -12.527 1.00 17.63 108 SER A C 1
ATOM 1660 O O . SER A 1 108 ? 38.724 30.134 -13.065 1.00 17.43 108 SER A O 1
ATOM 1667 N N . VAL A 1 109 ? 39.866 29.016 -11.501 1.00 15.77 109 VAL A N 1
ATOM 1668 C CA . VAL A 1 109 ? 40.448 30.232 -10.946 1.00 14.16 109 VAL A CA 1
ATOM 1669 C C . VAL A 1 109 ? 41.230 30.954 -12.018 1.00 12.97 109 VAL A C 1
ATOM 1670 O O . VAL A 1 109 ? 42.044 30.353 -12.701 1.00 14.95 109 VAL A O 1
ATOM 1683 N N . ASP A 1 110 ? 41.027 32.262 -12.133 1.00 12.93 110 ASP A N 1
ATOM 1684 C CA . ASP A 1 110 ? 41.782 33.104 -13.021 1.00 12.89 110 ASP A CA 1
ATOM 1685 C C . ASP A 1 110 ? 41.593 32.653 -14.487 1.00 14.10 110 ASP A C 1
ATOM 1686 O O . ASP A 1 110 ? 42.437 32.959 -15.304 1.00 16.64 110 ASP A O 1
ATOM 1695 N N . LYS A 1 111 ? 40.446 32.050 -14.806 1.00 12.54 111 LYS A N 1
ATOM 1696 C CA . LYS A 1 111 ? 40.137 31.602 -16.129 1.00 12.98 111 LYS A CA 1
ATOM 1697 C C . LYS A 1 111 ? 38.820 32.188 -16.668 1.00 11.95 111 LYS A C 1
ATOM 1698 O O . LYS A 1 111 ? 38.164 31.617 -17.518 1.00 12.54 111 LYS A O 1
ATOM 1714 N N . GLN A 1 112 ? 38.482 33.369 -16.160 1.00 10.33 112 GLN A N 1
ATOM 1715 C CA . GLN A 1 112 ? 37.431 34.172 -16.787 1.00 9.80 112 GLN A CA 1
ATOM 1716 C C . GLN A 1 112 ? 36.099 33.435 -16.878 1.00 9.38 112 GLN A C 1
ATOM 1717 O O . GLN A 1 112 ? 35.431 33.371 -17.905 1.00 10.39 112 GLN A O 1
ATOM 1729 N N . LYS A 1 113 ? 35.646 32.944 -15.728 1.00 9.96 113 LYS A N 1
ATOM 1730 C CA . LYS A 1 113 ? 34.433 32.130 -15.672 1.00 10.88 113 LYS A CA 1
ATOM 1731 C C . LYS A 1 113 ? 33.172 32.790 -15.101 1.00 9.68 113 LYS A C 1
ATOM 1732 O O . LYS A 1 113 ? 32.061 32.401 -15.519 1.00 10.20 113 LYS A O 1
ATOM 1738 N N . ILE A 1 114 ? 33.276 33.686 -14.119 1.00 8.75 114 ILE A N 1
ATOM 1739 C CA . ILE A 1 114 ? 32.124 34.146 -13.360 1.00 8.30 114 ILE A CA 1
ATOM 1740 C C . ILE A 1 114 ? 31.278 35.052 -14.229 1.00 7.50 114 ILE A C 1
ATOM 1741 O O . ILE A 1 114 ? 31.768 35.816 -15.059 1.00 7.84 114 ILE A O 1
ATOM 1757 N N . ASP A 1 115 ? 29.946 35.001 -14.033 1.00 7.28 115 ASP A N 1
ATOM 1758 C CA . ASP A 1 115 ? 29.029 35.857 -14.749 1.00 7.09 115 ASP A CA 1
ATOM 1759 C C . ASP A 1 115 ? 28.894 37.262 -14.160 1.00 6.83 115 ASP A C 1
ATOM 1760 O O . ASP A 1 115 ? 28.762 38.225 -14.925 1.00 6.91 115 ASP A O 1
ATOM 1789 N N . ILE A 1 117 ? 30.272 39.667 -10.643 1.00 6.21 117 ILE A N 1
ATOM 1790 C CA . ILE A 1 117 ? 30.965 39.918 -9.367 1.00 6.16 117 ILE A CA 1
ATOM 1791 C C . ILE A 1 117 ? 30.401 41.184 -8.767 1.00 5.95 117 ILE A C 1
ATOM 1792 O O . ILE A 1 117 ? 30.356 42.211 -9.456 1.00 6.66 117 ILE A O 1
ATOM 1808 N N . THR A 1 118 ? 30.006 41.142 -7.509 1.00 6.32 118 THR A N 1
ATOM 1809 C CA . THR A 1 118 ? 29.580 42.317 -6.770 1.00 5.80 118 THR A CA 1
ATOM 1810 C C . THR A 1 118 ? 30.550 42.554 -5.625 1.00 5.30 118 THR A C 1
ATOM 1811 O O . THR A 1 118 ? 31.106 41.639 -5.050 1.00 6.42 118 THR A O 1
ATOM 1821 N N . ALA A 1 119 ? 30.681 43.826 -5.261 1.00 5.86 119 ALA A N 1
ATOM 1822 C CA . ALA A 1 119 ? 31.483 44.268 -4.112 1.00 6.12 119 ALA A CA 1
ATOM 1823 C C . ALA A 1 119 ? 30.731 45.373 -3.429 1.00 4.93 119 ALA A C 1
ATOM 1824 O O . ALA A 1 119 ? 30.683 46.505 -3.961 1.00 5.71 119 ALA A O 1
ATOM 1831 N N . VAL A 1 120 ? 30.121 45.091 -2.289 1.00 5.12 120 VAL A N 1
ATOM 1832 C CA . VAL A 1 120 ? 29.153 45.976 -1.670 1.00 5.39 120 VAL A CA 1
ATOM 1833 C C . VAL A 1 120 ? 29.655 46.434 -0.336 1.00 5.33 120 VAL A C 1
ATOM 1834 O O . VAL A 1 120 ? 29.992 45.643 0.561 1.00 5.67 120 VAL A O 1
ATOM 1847 N N . GLU A 1 121 ? 29.786 47.733 -0.146 1.00 5.17 121 GLU A N 1
ATOM 1848 C CA . GLU A 1 121 ? 30.262 48.331 1.118 1.00 5.47 121 GLU A CA 1
ATOM 1849 C C . GLU A 1 121 ? 31.583 47.744 1.539 1.00 5.27 121 GLU A C 1
ATOM 1850 O O . GLU A 1 121 ? 31.844 47.540 2.736 1.00 6.01 121 GLU A O 1
ATOM 1862 N N . CYS A 1 122 ? 32.487 47.529 0.568 1.00 5.40 122 CYS A N 1
ATOM 1863 C CA . CYS A 1 122 ? 33.776 46.971 0.883 1.00 6.17 122 CYS A CA 1
ATOM 1864 C C . CYS A 1 122 ? 34.898 47.425 -0.015 1.00 6.13 122 CYS A C 1
ATOM 1865 O O . CYS A 1 122 ? 36.072 47.251 0.386 1.00 6.98 122 CYS A O 1
ATOM 1872 N N . ALA A 1 123 ? 34.657 47.934 -1.210 1.00 6.34 123 ALA A N 1
ATOM 1873 C CA . ALA A 1 123 ? 35.755 48.117 -2.147 1.00 6.93 123 ALA A CA 1
ATOM 1874 C C . ALA A 1 123 ? 36.697 49.228 -1.731 1.00 6.30 123 ALA A C 1
ATOM 1875 O O . ALA A 1 123 ? 37.834 49.247 -2.175 1.00 7.90 123 ALA A O 1
ATOM 1882 N N . HIS A 1 124 ? 36.272 50.119 -0.845 1.00 6.60 124 HIS A N 1
ATOM 1883 C CA . HIS A 1 124 ? 37.143 51.127 -0.251 1.00 7.07 124 HIS A CA 1
ATOM 1884 C C . HIS A 1 124 ? 38.245 50.495 0.629 1.00 7.23 124 HIS A C 1
ATOM 1885 O O . HIS A 1 124 ? 39.218 51.176 0.912 1.00 9.26 124 HIS A O 1
ATOM 1898 N N . TRP A 1 125 ? 38.045 49.252 1.080 1.00 7.04 125 TRP A N 1
ATOM 1899 C CA . TRP A 1 125 ? 39.083 48.559 1.826 1.00 7.81 125 TRP A CA 1
ATOM 1900 C C . TRP A 1 125 ? 40.103 47.901 0.933 1.00 8.14 125 TRP A C 1
ATOM 1901 O O . TRP A 1 125 ? 41.123 47.436 1.428 1.00 10.78 125 TRP A O 1
ATOM 1922 N N . PHE A 1 126 ? 39.854 47.807 -0.367 1.00 7.95 126 PHE A N 1
ATOM 1923 C CA . PHE A 1 126 ? 40.692 47.058 -1.276 1.00 8.53 126 PHE A CA 1
ATOM 1924 C C . PHE A 1 126 ? 41.790 47.949 -1.858 1.00 8.54 126 PHE A C 1
ATOM 1925 O O . PHE A 1 126 ? 41.690 49.149 -1.933 1.00 10.16 126 PHE A O 1
ATOM 1942 N N . ASP A 1 127 ? 42.805 47.284 -2.424 1.00 9.44 127 ASP A N 1
ATOM 1943 C CA . ASP A 1 127 ? 43.631 47.865 -3.477 1.00 9.79 127 ASP A CA 1
ATOM 1944 C C . ASP A 1 127 ? 42.742 47.747 -4.727 1.00 9.29 127 ASP A C 1
ATOM 1945 O O . ASP A 1 127 ? 42.548 46.663 -5.259 1.00 9.59 127 ASP A O 1
ATOM 1954 N N . PHE A 1 128 ? 42.161 48.854 -5.137 1.00 9.25 128 PHE A N 1
ATOM 1955 C CA . PHE A 1 128 ? 41.132 48.832 -6.165 1.00 8.81 128 PHE A CA 1
ATOM 1956 C C . PHE A 1 128 ? 41.681 48.310 -7.499 1.00 8.36 128 PHE A C 1
ATOM 1957 O O . PHE A 1 128 ? 41.010 47.578 -8.187 1.00 9.38 128 PHE A O 1
ATOM 1974 N N . GLU A 1 129 ? 42.883 48.706 -7.807 1.00 10.14 129 GLU A N 1
ATOM 1975 C CA . GLU A 1 129 ? 43.506 48.278 -9.064 1.00 10.67 129 GLU A CA 1
ATOM 1976 C C . GLU A 1 129 ? 43.759 46.779 -9.065 1.00 10.23 129 GLU A C 1
ATOM 1977 O O . GLU A 1 129 ? 43.417 46.060 -10.021 1.00 11.14 129 GLU A O 1
ATOM 1989 N N . LYS A 1 130 ? 44.319 46.252 -7.981 1.00 10.36 130 LYS A N 1
ATOM 1990 C CA . LYS A 1 130 ? 44.539 44.841 -7.866 1.00 10.44 130 LYS A CA 1
ATOM 1991 C C . LYS A 1 130 ? 43.218 44.110 -7.937 1.00 9.90 130 LYS A C 1
ATOM 1992 O O . LYS A 1 130 ? 43.088 43.055 -8.598 1.00 10.64 130 LYS A O 1
ATOM 2016 N N . PHE A 1 131 ? 42.191 44.589 -7.242 1.00 9.28 131 PHE A N 1
ATOM 2017 C CA . PHE A 1 131 ? 40.877 43.963 -7.268 1.00 8.45 131 PHE A CA 1
ATOM 2018 C C . PHE A 1 131 ? 40.290 43.930 -8.684 1.00 8.35 131 PHE A C 1
ATOM 2019 O O . PHE A 1 131 ? 39.836 42.890 -9.139 1.00 8.52 131 PHE A O 1
ATOM 2036 N N . GLN A 1 132 ? 40.292 45.049 -9.362 1.00 8.29 132 GLN A N 1
ATOM 2037 C CA . GLN A 1 132 ? 39.657 45.069 -10.693 1.00 8.38 132 GLN A CA 1
ATOM 2038 C C . GLN A 1 132 ? 40.406 44.164 -11.665 1.00 8.08 132 GLN A C 1
ATOM 2039 O O . GLN A 1 132 ? 39.788 43.567 -12.564 1.00 9.09 132 GLN A O 1
ATOM 2051 N N . ARG A 1 133 ? 41.732 44.067 -11.546 1.00 8.46 133 ARG A N 1
ATOM 2052 C CA . ARG A 1 133 ? 42.483 43.150 -12.384 1.00 9.07 133 ARG A CA 1
ATOM 2053 C C . ARG A 1 133 ? 42.056 41.717 -12.086 1.00 8.83 133 ARG A C 1
ATOM 2054 O O . ARG A 1 133 ? 41.948 40.926 -13.031 1.00 9.92 133 ARG A O 1
ATOM 2075 N N . SER A 1 134 ? 41.853 41.329 -10.824 1.00 8.96 134 SER A N 1
ATOM 2076 C CA . SER A 1 134 ? 41.417 40.020 -10.493 1.00 9.30 134 SER A CA 1
ATOM 2077 C C . SER A 1 134 ? 40.002 39.775 -11.006 1.00 9.07 134 SER A C 1
ATOM 2078 O O . SER A 1 134 ? 39.711 38.666 -11.514 1.00 9.84 134 SER A O 1
ATOM 2084 N N . ALA A 1 135 ? 39.128 40.751 -10.905 1.00 8.45 135 ALA A N 1
ATOM 2085 C CA . ALA A 1 135 ? 37.799 40.591 -11.445 1.00 8.98 135 ALA A CA 1
ATOM 2086 C C . ALA A 1 135 ? 37.852 40.347 -12.939 1.00 8.30 135 ALA A C 1
ATOM 2087 O O . ALA A 1 135 ? 37.190 39.458 -13.456 1.00 8.98 135 ALA A O 1
ATOM 2094 N N . TYR A 1 136 ? 38.666 41.110 -13.656 1.00 8.70 136 TYR A N 1
ATOM 2095 C CA . TYR A 1 136 ? 38.830 40.877 -15.083 1.00 8.64 136 TYR A CA 1
ATOM 2096 C C . TYR A 1 136 ? 39.293 39.485 -15.397 1.00 8.87 136 TYR A C 1
ATOM 2097 O O . TYR A 1 136 ? 38.838 38.863 -16.356 1.00 9.57 136 TYR A O 1
ATOM 2114 N N . ALA A 1 137 ? 40.236 38.954 -14.613 1.00 9.07 137 ALA A N 1
ATOM 2115 C CA . ALA A 1 137 ? 40.757 37.616 -14.807 1.00 9.01 137 ALA A CA 1
ATOM 2116 C C . ALA A 1 137 ? 39.786 36.528 -14.469 1.00 8.67 137 ALA A C 1
ATOM 2117 O O . ALA A 1 137 ? 40.024 35.362 -14.739 1.00 10.20 137 ALA A O 1
ATOM 2124 N N . ASN A 1 138 ? 38.659 36.876 -13.808 1.00 8.48 138 ASN A N 1
ATOM 2125 C CA . ASN A 1 138 ? 37.712 35.943 -13.281 1.00 8.60 138 ASN A CA 1
ATOM 2126 C C . ASN A 1 138 ? 36.296 36.109 -13.787 1.00 8.35 138 ASN A C 1
ATOM 2127 O O . ASN A 1 138 ? 35.429 35.356 -13.375 1.00 9.15 138 ASN A O 1
ATOM 2136 N N . LEU A 1 139 ? 36.068 37.032 -14.724 1.00 8.21 139 LEU A N 1
ATOM 2137 C CA . LEU A 1 139 ? 34.771 37.233 -15.366 1.00 8.06 139 LEU A CA 1
ATOM 2138 C C . LEU A 1 139 ? 34.815 36.675 -16.773 1.00 7.74 139 LEU A C 1
ATOM 2139 O O . LEU A 1 139 ? 35.782 36.883 -17.494 1.00 8.36 139 LEU A O 1
ATOM 2155 N N . ARG A 1 140 ? 33.715 36.054 -17.215 1.00 7.77 140 ARG A N 1
ATOM 2156 C CA . ARG A 1 140 ? 33.543 35.725 -18.626 1.00 7.85 140 ARG A CA 1
ATOM 2157 C C . ARG A 1 140 ? 33.290 37.022 -19.409 1.00 7.64 140 ARG A C 1
ATOM 2158 O O . ARG A 1 140 ? 33.079 38.097 -18.871 1.00 7.79 140 ARG A O 1
ATOM 2179 N N . LYS A 1 141 ? 33.317 36.893 -20.726 1.00 7.91 141 LYS A N 1
ATOM 2180 C CA . LYS A 1 141 ? 33.234 38.092 -21.568 1.00 7.72 141 LYS A CA 1
ATOM 2181 C C . LYS A 1 141 ? 31.872 38.746 -21.395 1.00 7.17 141 LYS A C 1
ATOM 2182 O O . LYS A 1 141 ? 30.829 38.098 -21.386 1.00 7.75 141 LYS A O 1
ATOM 2198 N N . ASP A 1 142 ? 31.880 40.051 -21.228 1.00 7.35 142 ASP A N 1
ATOM 2199 C CA . ASP A 1 142 ? 30.698 40.851 -20.935 1.00 7.56 142 ASP A CA 1
ATOM 2200 C C . ASP A 1 142 ? 30.076 40.498 -19.579 1.00 6.79 142 ASP A C 1
ATOM 2201 O O . ASP A 1 142 ? 28.956 40.891 -19.317 1.00 8.79 142 ASP A O 1
ATOM 2210 N N . GLY A 1 143 ? 30.798 39.805 -18.728 1.00 7.38 143 GLY A N 1
ATOM 2211 C CA . GLY A 1 143 ? 30.349 39.627 -17.367 1.00 7.32 143 GLY A CA 1
ATOM 2212 C C . GLY A 1 143 ? 30.289 40.948 -16.643 1.00 6.83 143 GLY A C 1
ATOM 2213 O O . GLY A 1 143 ? 31.006 41.899 -16.975 1.00 7.98 143 GLY A O 1
ATOM 2217 N N . THR A 1 144 ? 29.436 41.035 -15.638 1.00 6.25 144 THR A N 1
ATOM 2218 C CA . THR A 1 144 ? 29.218 42.283 -14.892 1.00 6.23 144 THR A CA 1
ATOM 2219 C C . THR A 1 144 ? 30.086 42.364 -13.698 1.00 5.96 144 THR A C 1
ATOM 2220 O O . THR A 1 144 ? 30.205 41.441 -12.912 1.00 6.57 144 THR A O 1
ATOM 2230 N N . ILE A 1 145 ? 30.663 43.567 -13.511 1.00 6.10 145 ILE A N 1
ATOM 2231 C CA . ILE A 1 145 ? 31.204 44.005 -12.210 1.00 6.09 145 ILE A CA 1
ATOM 2232 C C . ILE A 1 145 ? 30.285 45.076 -11.693 1.00 5.71 145 ILE A C 1
ATOM 2233 O O . ILE A 1 145 ? 29.920 46.013 -12.420 1.00 6.41 145 ILE A O 1
ATOM 2251 N N . ALA A 1 146 ? 29.870 44.959 -10.433 1.00 5.67 146 ALA A N 1
ATOM 2252 C CA . ALA A 1 146 ? 28.981 45.952 -9.823 1.00 5.63 146 ALA A CA 1
ATOM 2253 C C . ALA A 1 146 ? 29.502 46.232 -8.433 1.00 5.76 146 ALA A C 1
ATOM 2254 O O . ALA A 1 146 ? 29.621 45.351 -7.583 1.00 7.36 146 ALA A O 1
ATOM 2261 N N . ILE A 1 147 ? 29.815 47.507 -8.185 1.00 5.90 147 ILE A N 1
ATOM 2262 C CA . ILE A 1 147 ? 30.400 47.970 -6.937 1.00 5.81 147 ILE A CA 1
ATOM 2263 C C . ILE A 1 147 ? 29.478 49.028 -6.404 1.00 5.57 147 ILE A C 1
ATOM 2264 O O . ILE A 1 147 ? 29.132 49.966 -7.121 1.00 6.66 147 ILE A O 1
ATOM 2280 N N . TRP A 1 148 ? 29.058 48.959 -5.119 1.00 5.27 148 TRP A N 1
ATOM 2281 C CA . TRP A 1 148 ? 28.210 50.015 -4.582 1.00 4.93 148 TRP A CA 1
ATOM 2282 C C . TRP A 1 148 ? 28.471 50.144 -3.113 1.00 4.71 148 TRP A C 1
ATOM 2283 O O . TRP A 1 148 ? 29.091 49.302 -2.461 1.00 5.33 148 TRP A O 1
ATOM 2304 N N . GLY A 1 149 ? 27.989 51.244 -2.547 1.00 5.21 149 GLY A N 1
ATOM 2305 C CA . GLY A 1 149 ? 28.157 51.521 -1.128 1.00 5.62 149 GLY A CA 1
ATOM 2306 C C . GLY A 1 149 ? 27.491 52.787 -0.687 1.00 4.98 149 GLY A C 1
ATOM 2307 O O . GLY A 1 149 ? 26.781 53.443 -1.475 1.00 5.71 149 GLY A O 1
ATOM 2311 N N . TYR A 1 150 ? 27.705 53.119 0.567 1.00 4.95 150 TYR A N 1
ATOM 2312 C CA . TYR A 1 150 ? 26.965 54.156 1.264 1.00 5.11 150 TYR A CA 1
ATOM 2313 C C . TYR A 1 150 ? 27.795 54.714 2.388 1.00 5.09 150 TYR A C 1
ATOM 2314 O O . TYR A 1 150 ? 28.669 54.048 2.961 1.00 5.32 150 TYR A O 1
ATOM 2331 N N . ALA A 1 151 ? 27.479 55.946 2.806 1.00 4.99 151 ALA A N 1
ATOM 2332 C CA . ALA A 1 151 ? 28.095 56.581 3.950 1.00 5.21 151 ALA A CA 1
ATOM 2333 C C . ALA A 1 151 ? 27.302 57.822 4.337 1.00 4.85 151 ALA A C 1
ATOM 2334 O O . ALA A 1 151 ? 26.549 58.348 3.528 1.00 5.64 151 ALA A O 1
ATOM 2341 N N . ASP A 1 152 ? 27.550 58.293 5.532 1.00 5.01 152 ASP A N 1
ATOM 2342 C CA . ASP A 1 152 ? 27.245 59.684 5.952 1.00 5.33 152 ASP A CA 1
ATOM 2343 C C . ASP A 1 152 ? 25.772 60.002 5.755 1.00 5.30 152 ASP A C 1
ATOM 2344 O O . ASP A 1 152 ? 25.396 60.904 5.008 1.00 6.52 152 ASP A O 1
ATOM 2353 N N . PRO A 1 153 ? 24.904 59.330 6.517 1.00 5.10 153 PRO A N 1
ATOM 2354 C CA . PRO A 1 153 ? 23.488 59.580 6.431 1.00 5.66 153 PRO A CA 1
ATOM 2355 C C . PRO A 1 153 ? 23.054 60.868 7.059 1.00 5.43 153 PRO A C 1
ATOM 2356 O O . PRO A 1 153 ? 23.742 61.450 7.923 1.00 6.28 153 PRO A O 1
ATOM 2367 N N . ILE A 1 154 ? 21.851 61.309 6.658 1.00 5.64 154 ILE A N 1
ATOM 2368 C CA . ILE A 1 154 ? 21.139 62.389 7.351 1.00 5.80 154 ILE A CA 1
ATOM 2369 C C . ILE A 1 154 ? 19.683 61.919 7.533 1.00 5.69 154 ILE A C 1
ATOM 2370 O O . ILE A 1 154 ? 19.238 60.961 6.908 1.00 6.41 154 ILE A O 1
ATOM 2386 N N . PHE A 1 155 ? 18.987 62.641 8.392 1.00 5.93 155 PHE A N 1
ATOM 2387 C CA . PHE A 1 155 ? 17.550 62.446 8.599 1.00 6.20 155 PHE A CA 1
ATOM 2388 C C . PHE A 1 155 ? 16.849 63.551 7.853 1.00 7.09 155 PHE A C 1
ATOM 2389 O O . PHE A 1 155 ? 16.895 64.713 8.283 1.00 7.51 155 PHE A O 1
ATOM 2406 N N . PRO A 1 156 ? 16.223 63.276 6.693 1.00 7.40 156 PRO A N 1
ATOM 2407 C CA . PRO A 1 156 ? 15.710 64.424 5.887 1.00 8.96 156 PRO A CA 1
ATOM 2408 C C . PRO A 1 156 ? 14.840 65.366 6.611 1.00 8.13 156 PRO A C 1
ATOM 2409 O O . PRO A 1 156 ? 14.939 66.573 6.360 1.00 9.15 156 PRO A O 1
ATOM 2420 N N . ASP A 1 157 ? 13.945 64.885 7.473 1.00 8.24 157 ASP A N 1
ATOM 2421 C CA . ASP A 1 157 ? 12.986 65.746 8.127 1.00 8.90 157 ASP A CA 1
ATOM 2422 C C . ASP A 1 157 ? 13.460 66.288 9.456 1.00 9.09 157 ASP A C 1
ATOM 2423 O O . ASP A 1 157 ? 12.710 67.008 10.132 1.00 10.39 157 ASP A O 1
ATOM 2432 N N . TYR A 1 158 ? 14.689 65.988 9.832 1.00 7.50 158 TYR A N 1
ATOM 2433 C CA . TYR A 1 158 ? 15.287 66.410 11.134 1.00 8.20 158 TYR A CA 1
ATOM 2434 C C . TYR A 1 158 ? 16.629 67.017 10.839 1.00 8.36 158 TYR A C 1
ATOM 2435 O O . TYR A 1 158 ? 17.698 66.514 11.221 1.00 7.54 158 TYR A O 1
ATOM 2452 N N . PRO A 1 159 ? 16.651 68.220 10.220 1.00 9.51 159 PRO A N 1
ATOM 2453 C CA . PRO A 1 159 ? 17.899 68.935 9.986 1.00 9.92 159 PRO A CA 1
ATOM 2454 C C . PRO A 1 159 ? 18.593 69.344 11.297 1.00 9.25 159 PRO A C 1
ATOM 2455 O O . PRO A 1 159 ? 19.805 69.565 11.273 1.00 9.48 159 PRO A O 1
ATOM 2466 N N . GLU A 1 160 ? 17.885 69.351 12.411 1.00 9.36 160 GLU A N 1
ATOM 2467 C CA . GLU A 1 160 ? 18.508 69.571 13.702 1.00 10.34 160 GLU A CA 1
ATOM 2468 C C . GLU A 1 160 ? 19.505 68.519 14.081 1.00 9.30 160 GLU A C 1
ATOM 2469 O O . GLU A 1 160 ? 20.327 68.780 14.955 1.00 11.76 160 GLU A O 1
ATOM 2481 N N . PHE A 1 161 ? 19.467 67.350 13.430 1.00 7.93 161 PHE A N 1
ATOM 2482 C CA . PHE A 1 161 ? 20.449 66.302 13.684 1.00 7.42 161 PHE A CA 1
ATOM 2483 C C . PHE A 1 161 ? 21.639 66.358 12.747 1.00 6.88 161 PHE A C 1
ATOM 2484 O O . PHE A 1 161 ? 22.539 65.544 12.869 1.00 7.09 161 PHE A O 1
ATOM 2501 N N . ASP A 1 162 ? 21.684 67.321 11.804 1.00 7.11 162 ASP A N 1
ATOM 2502 C CA . ASP A 1 162 ? 22.780 67.343 10.856 1.00 7.53 162 ASP A CA 1
ATOM 2503 C C . ASP A 1 162 ? 24.137 67.513 11.565 1.00 7.42 162 ASP A C 1
ATOM 2504 O O . ASP A 1 162 ? 25.137 66.926 11.142 1.00 7.81 162 ASP A O 1
ATOM 2513 N N A ASP A 1 163 ? 24.183 68.337 12.611 0.35 7.63 163 ASP A N 1
ATOM 2514 N N B ASP A 1 163 ? 24.171 68.318 12.623 0.65 7.50 163 ASP A N 1
ATOM 2515 C CA A ASP A 1 163 ? 25.460 68.484 13.352 0.35 8.30 163 ASP A CA 1
ATOM 2516 C CA B ASP A 1 163 ? 25.466 68.457 13.334 0.65 8.35 163 ASP A CA 1
ATOM 2517 C C A ASP A 1 163 ? 25.870 67.141 13.957 0.35 7.58 163 ASP A C 1
ATOM 2518 C C B ASP A 1 163 ? 25.862 67.140 13.991 0.65 7.30 163 ASP A C 1
ATOM 2519 O O A ASP A 1 163 ? 27.064 66.820 13.951 0.35 7.60 163 ASP A O 1
ATOM 2520 O O B ASP A 1 163 ? 27.053 66.804 13.971 0.65 7.54 163 ASP A O 1
ATOM 2537 N N . LEU A 1 164 ? 24.917 66.384 14.506 1.00 7.54 164 LEU A N 1
ATOM 2538 C CA . LEU A 1 164 ? 25.219 65.047 15.065 1.00 7.50 164 LEU A CA 1
ATOM 2539 C C . LEU A 1 164 ? 25.697 64.074 14.010 1.00 7.02 164 LEU A C 1
ATOM 2540 O O . LEU A 1 164 ? 26.500 63.192 14.302 1.00 7.26 164 LEU A O 1
ATOM 2573 N N . ILE A 1 166 ? 27.668 64.716 11.788 1.00 6.40 166 ILE A N 1
ATOM 2574 C CA . ILE A 1 166 ? 29.099 64.954 11.695 1.00 6.93 166 ILE A CA 1
ATOM 2575 C C . ILE A 1 166 ? 29.804 64.551 12.976 1.00 7.05 166 ILE A C 1
ATOM 2576 O O . ILE A 1 166 ? 30.818 63.851 12.941 1.00 7.22 166 ILE A O 1
ATOM 2592 N N . GLU A 1 167 ? 29.308 65.004 14.127 1.00 6.85 167 GLU A N 1
ATOM 2593 C CA . GLU A 1 167 ? 30.003 64.814 15.390 1.00 7.66 167 GLU A CA 1
ATOM 2594 C C . GLU A 1 167 ? 30.036 63.366 15.889 1.00 6.72 167 GLU A C 1
ATOM 2595 O O . GLU A 1 167 ? 31.018 62.948 16.501 1.00 7.80 167 GLU A O 1
ATOM 2611 N N . VAL A 1 168 ? 28.947 62.634 15.688 1.00 6.20 168 VAL A N 1
ATOM 2612 C CA . VAL A 1 168 ? 28.940 61.233 16.116 1.00 6.39 168 VAL A CA 1
ATOM 2613 C C . VAL A 1 168 ? 30.047 60.468 15.421 1.00 6.18 168 VAL A C 1
ATOM 2614 O O . VAL A 1 168 ? 30.891 59.877 16.093 1.00 6.86 168 VAL A O 1
ATOM 2627 N N . PRO A 1 169 ? 30.095 60.445 14.085 1.00 6.01 169 PRO A N 1
ATOM 2628 C CA . PRO A 1 169 ? 31.197 59.697 13.451 1.00 6.07 169 PRO A CA 1
ATOM 2629 C C . PRO A 1 169 ? 32.555 60.366 13.561 1.00 6.00 169 PRO A C 1
ATOM 2630 O O . PRO A 1 169 ? 33.579 59.671 13.644 1.00 6.61 169 PRO A O 1
ATOM 2641 N N . TYR A 1 170 ? 32.608 61.696 13.515 1.00 5.81 170 TYR A N 1
ATOM 2642 C CA . TYR A 1 170 ? 33.875 62.353 13.239 1.00 6.57 170 TYR A CA 1
ATOM 2643 C C . TYR A 1 170 ? 34.341 63.249 14.354 1.00 6.96 170 TYR A C 1
ATOM 2644 O O . TYR A 1 170 ? 35.352 63.961 14.214 1.00 7.84 170 TYR A O 1
ATOM 2661 N N . GLY A 1 171 ? 33.727 63.177 15.536 1.00 7.81 171 GLY A N 1
ATOM 2662 C CA . GLY A 1 171 ? 34.175 64.010 16.653 1.00 8.78 171 GLY A CA 1
ATOM 2663 C C . GLY A 1 171 ? 35.671 63.743 16.929 1.00 8.12 171 GLY A C 1
ATOM 2664 O O . GLY A 1 171 ? 36.131 62.611 17.022 1.00 8.81 171 GLY A O 1
ATOM 2668 N N . LYS A 1 172 ? 36.403 64.845 17.067 1.00 9.34 172 LYS A N 1
ATOM 2669 C CA . LYS A 1 172 ? 37.824 64.745 17.208 1.00 9.82 172 LYS A CA 1
ATOM 2670 C C . LYS A 1 172 ? 38.310 64.116 18.484 1.00 12.86 172 LYS A C 1
ATOM 2671 O O . LYS A 1 172 ? 39.416 63.594 18.527 1.00 14.98 172 LYS A O 1
ATOM 2687 N N A GLN A 1 173 ? 37.390 64.274 19.500 0.60 13.31 173 GLN A N 1
ATOM 2688 N N B GLN A 1 173 ? 37.592 63.963 19.540 0.40 12.28 173 GLN A N 1
ATOM 2689 C CA A GLN A 1 173 ? 37.461 63.716 20.886 0.60 12.96 173 GLN A CA 1
ATOM 2690 C CA B GLN A 1 173 ? 38.159 63.111 20.591 0.40 10.81 173 GLN A CA 1
ATOM 2691 C C A GLN A 1 173 ? 36.695 62.404 21.031 0.60 13.11 173 GLN A C 1
ATOM 2692 C C B GLN A 1 173 ? 37.002 62.183 20.937 0.40 11.37 173 GLN A C 1
ATOM 2693 O O A GLN A 1 173 ? 36.642 61.845 22.171 0.60 13.32 173 GLN A O 1
ATOM 2694 O O B GLN A 1 173 ? 36.765 61.874 22.124 0.40 11.69 173 GLN A O 1
ATOM 2717 N N . GLY A 1 174 ? 36.228 61.813 19.924 1.00 11.19 174 GLY A N 1
ATOM 2718 C CA . GLY A 1 174 ? 35.300 60.667 19.980 1.00 8.70 174 GLY A CA 1
ATOM 2719 C C . GLY A 1 174 ? 35.764 59.630 18.976 1.00 7.65 174 GLY A C 1
ATOM 2720 O O . GLY A 1 174 ? 36.878 59.135 19.029 1.00 8.32 174 GLY A O 1
ATOM 2724 N N . LEU A 1 175 ? 34.848 59.299 18.051 1.00 7.26 175 LEU A N 1
ATOM 2725 C CA . LEU A 1 175 ? 35.154 58.261 17.092 1.00 7.09 175 LEU A CA 1
ATOM 2726 C C . LEU A 1 175 ? 36.090 58.677 15.986 1.00 7.27 175 LEU A C 1
ATOM 2727 O O . LEU A 1 175 ? 36.646 57.814 15.303 1.00 7.87 175 LEU A O 1
ATOM 2743 N N . GLY A 1 176 ? 36.266 59.960 15.768 1.00 7.42 176 GLY A N 1
ATOM 2744 C CA . GLY A 1 176 ? 37.022 60.444 14.625 1.00 8.62 176 GLY A CA 1
ATOM 2745 C C . GLY A 1 176 ? 38.360 59.803 14.382 1.00 8.34 176 GLY A C 1
ATOM 2746 O O . GLY A 1 176 ? 38.669 59.360 13.281 1.00 9.17 176 GLY A O 1
ATOM 2750 N N . PRO A 1 177 ? 39.203 59.705 15.431 1.00 8.72 177 PRO A N 1
ATOM 2751 C CA . PRO A 1 177 ? 40.535 59.107 15.268 1.00 10.20 177 PRO A CA 1
ATOM 2752 C C . PRO A 1 177 ? 40.543 57.636 14.974 1.00 9.08 177 PRO A C 1
ATOM 2753 O O . PRO A 1 177 ? 41.627 57.157 14.587 1.00 11.75 177 PRO A O 1
ATOM 2764 N N . TYR A 1 178 ? 39.444 56.953 15.129 1.00 7.54 178 TYR A N 1
ATOM 2765 C CA . TYR A 1 178 ? 39.382 55.524 15.054 1.00 8.94 178 TYR A CA 1
ATOM 2766 C C . TYR A 1 178 ? 39.032 55.022 13.686 1.00 9.86 178 TYR A C 1
ATOM 2767 O O . TYR A 1 178 ? 39.122 53.837 13.459 1.00 15.64 178 TYR A O 1
ATOM 2784 N N . TRP A 1 179 ? 38.627 55.831 12.757 1.00 7.15 179 TRP A N 1
ATOM 2785 C CA . TRP A 1 179 ? 38.381 55.334 11.401 1.00 7.59 179 TRP A CA 1
ATOM 2786 C C . TRP A 1 179 ? 39.697 54.986 10.712 1.00 7.59 179 TRP A C 1
ATOM 2787 O O . TRP A 1 179 ? 40.626 55.803 10.673 1.00 9.70 179 TRP A O 1
ATOM 2808 N N . GLU A 1 180 ? 39.763 53.808 10.167 1.00 7.83 180 GLU A N 1
ATOM 2809 C CA . GLU A 1 180 ? 40.940 53.384 9.381 1.00 8.04 180 GLU A CA 1
ATOM 2810 C C . GLU A 1 180 ? 41.018 54.112 8.075 1.00 7.14 180 GLU A C 1
ATOM 2811 O O . GLU A 1 180 ? 40.014 54.258 7.375 1.00 7.70 180 GLU A O 1
ATOM 2827 N N . GLN A 1 181 ? 42.217 54.546 7.763 1.00 7.97 181 GLN A N 1
ATOM 2828 C CA . GLN A 1 181 ? 42.509 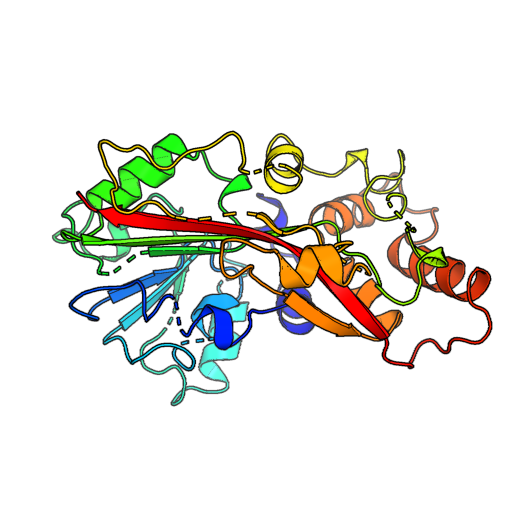55.276 6.560 1.00 7.74 181 GLN A CA 1
ATOM 2829 C C . GLN A 1 181 ? 43.492 54.525 5.682 1.00 8.77 181 GLN A C 1
ATOM 2830 O O . GLN A 1 181 ? 44.298 53.747 6.248 1.00 9.76 181 GLN A O 1
ATOM 2842 N N . PRO A 1 182 ? 43.455 54.698 4.373 1.00 9.13 182 PRO A N 1
ATOM 2843 C CA . PRO A 1 182 ? 42.614 55.671 3.658 1.00 9.37 182 PRO A CA 1
ATOM 2844 C C . PRO A 1 182 ? 41.224 55.132 3.348 1.00 8.32 182 PRO A C 1
ATOM 2845 O O . PRO A 1 182 ? 40.479 55.837 2.670 1.00 8.81 182 PRO A O 1
ATOM 2856 N N . GLY A 1 183 ? 40.833 53.967 3.854 1.00 7.69 183 GLY A N 1
ATOM 2857 C CA . GLY A 1 183 ? 39.534 53.469 3.515 1.00 7.64 183 GLY A CA 1
ATOM 2858 C C . GLY A 1 183 ? 38.389 54.380 3.816 1.00 6.71 183 GLY A C 1
ATOM 2859 O O . GLY A 1 183 ? 37.481 54.519 2.991 1.00 7.08 183 GLY A O 1
ATOM 2863 N N . ARG A 1 184 ? 38.398 55.029 4.968 1.00 6.99 184 ARG A N 1
ATOM 2864 C CA . ARG A 1 184 ? 37.267 55.933 5.287 1.00 6.83 184 ARG A CA 1
ATOM 2865 C C . ARG A 1 184 ? 37.212 57.106 4.340 1.00 6.71 184 ARG A C 1
ATOM 2866 O O . ARG A 1 184 ? 36.128 57.440 3.853 1.00 7.07 184 ARG A O 1
ATOM 2887 N N . SER A 1 185 ? 38.331 57.723 4.073 1.00 7.26 185 SER A N 1
ATOM 2888 C CA . SER A 1 185 ? 38.304 58.890 3.183 1.00 7.89 185 SER A CA 1
ATOM 2889 C C . SER A 1 185 ? 37.845 58.488 1.822 1.00 7.45 185 SER A C 1
ATOM 2890 O O . SER A 1 185 ? 37.109 59.236 1.141 1.00 8.35 185 SER A O 1
ATOM 2897 N N . ARG A 1 186 ? 38.249 57.304 1.337 1.00 6.96 186 ARG A N 1
ATOM 2898 C CA . ARG A 1 186 ? 37.812 56.842 0.036 1.00 7.47 186 ARG A CA 1
ATOM 2899 C C . ARG A 1 186 ? 36.321 56.610 -0.018 1.00 6.99 186 ARG A C 1
ATOM 2900 O O . ARG A 1 186 ? 35.654 57.000 -0.979 1.00 8.03 186 ARG A O 1
ATOM 2934 N N . LEU A 1 187 ? 35.764 55.974 1.006 1.00 6.33 187 LEU A N 1
ATOM 2935 C CA . LEU A 1 187 ? 34.339 55.765 1.098 1.00 5.90 187 LEU A CA 1
ATOM 2936 C C . LEU A 1 187 ? 33.578 57.077 1.131 1.00 6.13 187 LEU A C 1
ATOM 2937 O O . LEU A 1 187 ? 32.580 57.240 0.435 1.00 6.62 187 LEU A O 1
ATOM 2953 N N . ARG A 1 188 ? 34.010 58.004 1.994 1.00 6.43 188 ARG A N 1
ATOM 2954 C CA . ARG A 1 188 ? 33.289 59.243 2.114 1.00 7.23 188 ARG A CA 1
ATOM 2955 C C . ARG A 1 188 ? 33.204 59.974 0.813 1.00 7.82 188 ARG A C 1
ATOM 2956 O O . ARG A 1 188 ? 32.224 60.665 0.514 1.00 9.12 188 ARG A O 1
ATOM 2977 N N . ASN A 1 189 ? 34.282 59.855 0.036 1.00 8.07 189 ASN A N 1
ATOM 2978 C CA . ASN A 1 189 ? 34.340 60.492 -1.283 1.00 9.62 189 ASN A CA 1
ATOM 2979 C C . ASN A 1 189 ? 33.797 59.579 -2.359 1.00 7.95 189 ASN A C 1
ATOM 2980 O O . ASN A 1 189 ? 34.051 59.861 -3.572 1.00 8.62 189 ASN A O 1
ATOM 3002 N N . LEU A 1 191 ? 34.336 56.772 -3.615 1.00 9.25 191 LEU A N 1
ATOM 3003 C CA . LEU A 1 191 ? 35.317 56.153 -4.510 1.00 9.89 191 LEU A CA 1
ATOM 3004 C C . LEU A 1 191 ? 35.470 56.963 -5.793 1.00 10.85 191 LEU A C 1
ATOM 3005 O O . LEU A 1 191 ? 35.763 56.380 -6.851 1.00 10.89 191 LEU A O 1
ATOM 3029 N N . LYS A 1 192 ? 35.353 58.288 -5.722 1.00 9.96 192 LYS A N 1
ATOM 3030 C CA . LYS A 1 192 ? 35.469 59.118 -6.904 1.00 11.39 192 LYS A CA 1
ATOM 3031 C C . LYS A 1 192 ? 36.872 59.075 -7.495 1.00 11.76 192 LYS A C 1
ATOM 3032 O O . LYS A 1 192 ? 37.052 59.487 -8.656 1.00 15.29 192 LYS A O 1
ATOM 3048 N N . ASP A 1 193 ? 37.883 58.637 -6.781 1.00 12.84 193 ASP A N 1
ATOM 3049 C CA . ASP A 1 193 ? 39.253 58.624 -7.294 1.00 15.34 193 ASP A CA 1
ATOM 3050 C C . ASP A 1 193 ? 39.681 57.297 -7.868 1.00 16.15 193 ASP A C 1
ATOM 3051 O O . ASP A 1 193 ? 40.827 57.142 -8.329 1.00 19.77 193 ASP A O 1
ATOM 3060 N N . SER A 1 194 ? 38.757 56.338 -7.861 1.00 14.62 194 SER A N 1
ATOM 3061 C CA . SER A 1 194 ? 39.040 55.055 -8.441 1.00 14.87 194 SER A CA 1
ATOM 3062 C C . SER A 1 194 ? 38.102 54.729 -9.545 1.00 13.45 194 SER A C 1
ATOM 3063 O O . SER A 1 194 ? 36.869 54.900 -9.445 1.00 18.28 194 SER A O 1
ATOM 3069 N N . HIS A 1 195 ? 38.621 54.300 -10.630 1.00 12.00 195 HIS A N 1
ATOM 3070 C CA . HIS A 1 195 ? 37.890 54.143 -11.892 1.00 11.61 195 HIS A CA 1
ATOM 3071 C C . HIS A 1 195 ? 38.014 52.769 -12.435 1.00 10.52 195 HIS A C 1
ATOM 3072 O O . HIS A 1 195 ? 39.128 52.231 -12.510 1.00 12.11 195 HIS A O 1
ATOM 3085 N N . LEU A 1 196 ? 36.915 52.200 -12.873 1.00 10.64 196 LEU A N 1
ATOM 3086 C CA . LEU A 1 196 ? 36.974 51.001 -13.680 1.00 10.26 196 LEU A CA 1
ATOM 3087 C C . LEU A 1 196 ? 37.834 51.271 -14.887 1.00 10.57 196 LEU A C 1
ATOM 3088 O O . LEU A 1 196 ? 37.631 52.293 -15.585 1.00 11.30 196 LEU A O 1
ATOM 3104 N N . ASP A 1 197 ? 38.767 50.374 -15.169 1.00 10.86 197 ASP A N 1
ATOM 3105 C CA . ASP A 1 197 ? 39.768 50.654 -16.258 1.00 11.03 197 ASP A CA 1
ATOM 3106 C C . ASP A 1 197 ? 39.090 50.371 -17.603 1.00 9.62 197 ASP A C 1
ATOM 3107 O O . ASP A 1 197 ? 38.612 49.279 -17.849 1.00 10.31 197 ASP A O 1
ATOM 3116 N N . PRO A 1 198 ? 39.093 51.383 -18.475 1.00 12.10 198 PRO A N 1
ATOM 3117 C CA . PRO A 1 198 ? 38.427 51.213 -19.752 1.00 12.88 198 PRO A CA 1
ATOM 3118 C C . PRO A 1 198 ? 39.085 50.193 -20.700 1.00 12.49 198 PRO A C 1
ATOM 3119 O O . PRO A 1 198 ? 38.439 49.790 -21.654 1.00 15.87 198 PRO A O 1
ATOM 3130 N N . GLU A 1 199 ? 40.291 49.766 -20.390 1.00 12.18 199 GLU A N 1
ATOM 3131 C CA . GLU A 1 199 ? 40.802 48.600 -21.122 1.00 13.10 199 GLU A CA 1
ATOM 3132 C C . GLU A 1 199 ? 40.225 47.300 -20.705 1.00 11.84 199 GLU A C 1
ATOM 3133 O O . GLU A 1 199 ? 40.305 46.335 -21.463 1.00 14.32 199 GLU A O 1
ATOM 3149 N N . LEU A 1 200 ? 39.702 47.245 -19.502 1.00 10.22 200 LEU A N 1
ATOM 3150 C CA . LEU A 1 200 ? 39.204 46.014 -18.918 1.00 9.86 200 LEU A CA 1
ATOM 3151 C C . LEU A 1 200 ? 37.659 45.924 -18.929 1.00 9.00 200 LEU A C 1
ATOM 3152 O O . LEU A 1 200 ? 37.132 44.830 -18.981 1.00 8.99 200 LEU A O 1
ATOM 3168 N N . PHE A 1 201 ? 37.014 47.061 -18.830 1.00 8.59 201 PHE A N 1
ATOM 3169 C CA . PHE A 1 201 ? 35.544 47.174 -18.738 1.00 8.31 201 PHE A CA 1
ATOM 3170 C C . PHE A 1 201 ? 35.019 48.193 -19.699 1.00 8.65 201 PHE A C 1
ATOM 3171 O O . PHE A 1 201 ? 35.642 49.219 -19.926 1.00 9.83 201 PHE A O 1
ATOM 3188 N N . HIS A 1 202 ? 33.830 47.929 -20.223 1.00 8.10 202 HIS A N 1
ATOM 3189 C CA . HIS A 1 202 ? 33.149 48.859 -21.073 1.00 8.95 202 HIS A CA 1
ATOM 3190 C C . HIS A 1 202 ? 31.708 49.038 -20.590 1.00 8.27 202 HIS A C 1
ATOM 3191 O O . HIS A 1 202 ? 31.276 48.424 -19.618 1.00 8.20 202 HIS A O 1
ATOM 3204 N N . ASP A 1 203 ? 30.988 49.922 -21.239 1.00 8.53 203 ASP A N 1
ATOM 3205 C CA . ASP A 1 203 ? 29.655 50.310 -20.805 1.00 9.48 203 ASP A CA 1
ATOM 3206 C C . ASP A 1 203 ? 29.671 50.698 -19.319 1.00 7.85 203 ASP A C 1
ATOM 3207 O O . ASP A 1 203 ? 28.794 50.374 -18.538 1.00 8.60 203 ASP A O 1
ATOM 3216 N N . ILE A 1 204 ? 30.693 51.461 -18.960 1.00 8.45 204 ILE A N 1
ATOM 3217 C CA . ILE A 1 204 ? 30.901 51.840 -17.551 1.00 8.34 204 ILE A CA 1
ATOM 3218 C C . ILE A 1 204 ? 29.876 52.852 -17.159 1.00 8.72 204 ILE A C 1
ATOM 3219 O O . ILE A 1 204 ? 29.662 53.838 -17.854 1.00 10.42 204 ILE A O 1
ATOM 3235 N N . GLN A 1 205 ? 29.191 52.611 -16.048 1.00 7.89 205 GLN A N 1
ATOM 3236 C CA . GLN A 1 205 ? 28.137 53.493 -15.537 1.00 9.18 205 GLN A CA 1
ATOM 3237 C C . GLN A 1 205 ? 28.474 53.812 -14.091 1.00 8.14 205 GLN A C 1
ATOM 3238 O O . GLN A 1 205 ? 28.739 52.929 -13.301 1.00 10.69 205 GLN A O 1
ATOM 3254 N N . VAL A 1 206 ? 28.460 55.096 -13.759 1.00 8.30 206 VAL A N 1
ATOM 3255 C CA A VAL A 1 206 ? 28.751 55.555 -12.403 0.50 8.17 206 VAL A CA 1
ATOM 3256 C CA B VAL A 1 206 ? 28.751 55.572 -12.383 0.50 8.48 206 VAL A CA 1
ATOM 3257 C C . VAL A 1 206 ? 27.638 56.502 -11.948 1.00 8.50 206 VAL A C 1
ATOM 3258 O O . VAL A 1 206 ? 27.121 57.310 -12.715 1.00 11.33 206 VAL A O 1
ATOM 3282 N N A SER A 1 207 ? 27.345 56.340 -10.689 0.50 4.76 207 SER A N 1
ATOM 3283 N N B SER A 1 207 ? 27.179 56.578 -10.647 0.50 9.66 207 SER A N 1
ATOM 3284 C CA A SER A 1 207 ? 26.342 57.217 -10.010 0.50 5.45 207 SER A CA 1
ATOM 3285 C CA B SER A 1 207 ? 26.092 57.382 -10.164 0.50 11.56 207 SER A CA 1
ATOM 3286 C C A SER A 1 207 ? 26.888 57.639 -8.659 0.50 6.29 207 SER A C 1
ATOM 3287 C C B SER A 1 207 ? 26.451 57.666 -8.710 0.50 12.11 207 SER A C 1
ATOM 3288 O O A SER A 1 207 ? 27.529 56.848 -7.928 0.50 6.20 207 SER A O 1
ATOM 3289 O O B SER A 1 207 ? 26.728 56.754 -7.993 0.50 15.14 207 SER A O 1
ATOM 3302 N N A TYR A 1 208 ? 26.494 58.853 -8.324 0.50 9.37 208 TYR A N 1
ATOM 3303 N N B TYR A 1 208 ? 26.480 58.929 -8.351 0.50 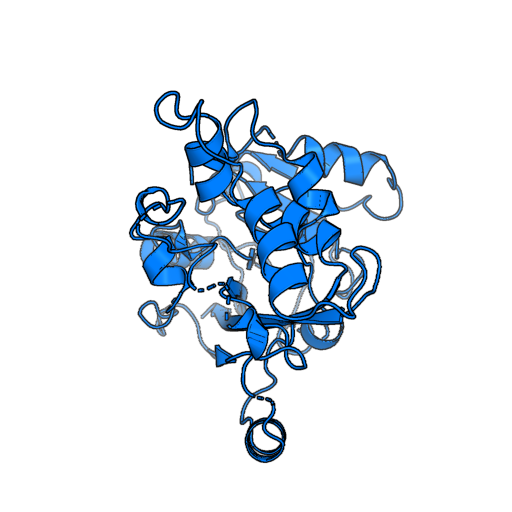10.58 208 TYR A N 1
ATOM 3304 C CA . TYR A 1 208 ? 26.683 59.435 -7.007 1.00 11.16 208 TYR A CA 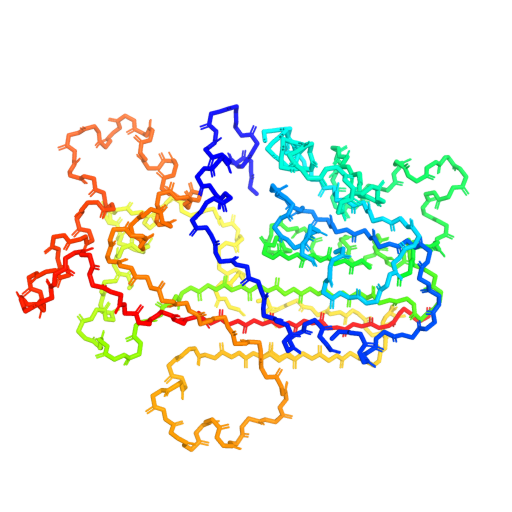1
ATOM 3305 C C . TYR A 1 208 ? 25.442 60.089 -6.513 1.00 11.98 208 TYR A C 1
ATOM 3306 O O . TYR A 1 208 ? 24.774 60.827 -7.304 1.00 14.74 208 TYR A O 1
ATOM 3324 N N . PHE A 1 209 ? 25.088 59.914 -5.260 1.00 10.05 209 PHE A N 1
ATOM 3325 C CA . PHE A 1 209 ? 23.887 60.514 -4.706 1.00 9.00 209 PHE A CA 1
ATOM 3326 C C . PHE A 1 209 ? 24.195 61.040 -3.337 1.00 7.60 209 PHE A C 1
ATOM 3327 O O . PHE A 1 209 ? 24.712 60.357 -2.462 1.00 8.18 209 PHE A O 1
ATOM 3344 N N . CYS A 1 210 ? 23.846 62.306 -3.151 1.00 7.94 210 CYS A N 1
ATOM 3345 C CA . CYS A 1 210 ? 23.919 62.973 -1.838 1.00 7.13 210 CYS A CA 1
ATOM 3346 C C . CYS A 1 210 ? 22.554 62.932 -1.197 1.00 6.60 210 CYS A C 1
ATOM 3347 O O . CYS A 1 210 ? 21.574 63.439 -1.762 1.00 7.29 210 CYS A O 1
ATOM 3354 N N . ALA A 1 211 ? 22.467 62.365 0.016 1.00 6.55 211 ALA A N 1
ATOM 3355 C CA . ALA A 1 211 ? 21.189 62.214 0.710 1.00 7.45 211 ALA A CA 1
ATOM 3356 C C . ALA A 1 211 ? 20.484 63.533 0.922 1.00 6.94 211 ALA A C 1
ATOM 3357 O O . ALA A 1 211 ? 19.258 63.564 0.991 1.00 8.07 211 ALA A O 1
ATOM 3364 N N . GLU A 1 212 ? 21.220 64.638 1.061 1.00 7.44 212 GLU A N 1
ATOM 3365 C CA . GLU A 1 212 ? 20.547 65.950 1.241 1.00 8.54 212 GLU A CA 1
ATOM 3366 C C . GLU A 1 212 ? 19.680 66.302 0.047 1.00 8.44 212 GLU A C 1
ATOM 3367 O O . GLU A 1 212 ? 18.782 67.147 0.200 1.00 9.45 212 GLU A O 1
ATOM 3379 N N . ASP A 1 213 ? 19.879 65.688 -1.111 1.00 7.66 213 ASP A N 1
ATOM 3380 C CA . ASP A 1 213 ? 19.037 65.964 -2.236 1.00 8.10 213 ASP A CA 1
ATOM 3381 C C . ASP A 1 213 ? 17.569 65.616 -1.962 1.00 7.74 213 ASP A C 1
ATOM 3382 O O . ASP A 1 213 ? 16.685 66.161 -2.647 1.00 8.73 213 ASP A O 1
ATOM 3391 N N A VAL A 1 214 ? 17.271 64.705 -1.030 0.50 7.86 214 VAL A N 1
ATOM 3392 N N B VAL A 1 214 ? 17.278 64.702 -1.024 0.50 7.89 214 VAL A N 1
ATOM 3393 C CA A VAL A 1 214 ? 15.904 64.398 -0.687 0.50 9.01 214 VAL A CA 1
ATOM 3394 C CA B VAL A 1 214 ? 15.904 64.413 -0.749 0.50 9.18 214 VAL A CA 1
ATOM 3395 C C A VAL A 1 214 ? 15.150 65.628 -0.211 0.50 8.64 214 VAL A C 1
ATOM 3396 C C B VAL A 1 214 ? 15.151 65.627 -0.212 0.50 8.67 214 VAL A C 1
ATOM 3397 O O A VAL A 1 214 ? 13.915 65.659 -0.281 0.50 10.64 214 VAL A O 1
ATOM 3398 O O B VAL A 1 214 ? 13.915 65.657 -0.278 0.50 10.65 214 VAL A O 1
ATOM 3423 N N . ARG A 1 215 ? 15.844 66.630 0.306 1.00 8.78 215 ARG A N 1
ATOM 3424 C CA . ARG A 1 215 ? 15.249 67.859 0.757 1.00 9.62 215 ARG A CA 1
ATOM 3425 C C . ARG A 1 215 ? 14.984 68.853 -0.461 1.00 11.88 215 ARG A C 1
ATOM 3426 O O . ARG A 1 215 ? 14.457 69.955 -0.096 1.00 13.47 215 ARG A O 1
ATOM 3447 N N . ASP A 1 216 ? 15.252 68.493 -1.621 1.00 9.25 216 ASP A N 1
ATOM 3448 C CA . ASP A 1 216 ? 15.226 69.458 -2.720 1.00 10.02 216 ASP A CA 1
ATOM 3449 C C . ASP A 1 216 ? 14.526 68.841 -3.915 1.00 9.13 216 ASP A C 1
ATOM 3450 O O . ASP A 1 216 ? 15.071 68.014 -4.615 1.00 9.79 216 ASP A O 1
ATOM 3459 N N . LYS A 1 217 ? 13.286 69.280 -4.166 1.00 10.16 217 LYS A N 1
ATOM 3460 C CA . LYS A 1 217 ? 12.528 68.726 -5.214 1.00 10.62 217 LYS A CA 1
ATOM 3461 C C . LYS A 1 217 ? 13.200 68.878 -6.589 1.00 10.58 217 LYS A C 1
ATOM 3462 O O . LYS A 1 217 ? 12.973 68.064 -7.481 1.00 11.18 217 LY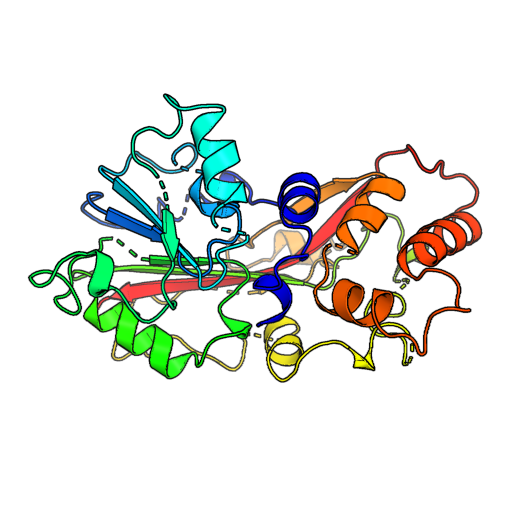S A O 1
ATOM 3478 N N . VAL A 1 218 ? 13.966 69.933 -6.780 1.00 9.72 218 VAL A N 1
ATOM 3479 C CA . VAL A 1 218 ? 14.612 70.189 -8.042 1.00 9.59 218 VAL A CA 1
ATOM 3480 C C . VAL A 1 218 ? 15.703 69.149 -8.259 1.00 10.06 218 VAL A C 1
ATOM 3481 O O . VAL A 1 218 ? 15.813 68.556 -9.352 1.00 10.59 218 VAL A O 1
ATOM 3494 N N . LYS A 1 219 ? 16.522 68.941 -7.258 1.00 10.17 219 LYS A N 1
ATOM 3495 C CA . LYS A 1 219 ? 17.569 67.957 -7.374 1.00 10.89 219 LYS A CA 1
ATOM 3496 C C . LYS A 1 219 ? 17.019 66.537 -7.656 1.00 11.23 219 LYS A C 1
ATOM 3497 O O . LYS A 1 219 ? 17.560 65.815 -8.512 1.00 12.74 219 LYS A O 1
ATOM 3513 N N . LEU A 1 220 ? 15.930 66.177 -6.999 1.00 10.92 220 LEU A N 1
ATOM 3514 C CA . LEU A 1 220 ? 15.341 64.832 -7.277 1.00 11.66 220 LEU A CA 1
ATOM 3515 C C . LEU A 1 220 ? 14.799 64.768 -8.660 1.00 13.20 220 LEU A C 1
ATOM 3516 O O . LEU A 1 220 ? 14.959 63.735 -9.342 1.00 15.39 220 LEU A O 1
ATOM 3532 N N . HIS A 1 221 ? 14.154 65.787 -9.183 1.00 12.13 221 HIS A N 1
ATOM 3533 C CA . HIS A 1 221 ? 13.615 65.774 -10.513 1.00 12.59 221 HIS A CA 1
ATOM 3534 C C . HIS A 1 221 ? 14.696 65.657 -11.601 1.00 12.74 221 HIS A C 1
ATOM 3535 O O . HIS A 1 221 ? 14.468 65.041 -12.608 1.00 15.44 221 HIS A O 1
ATOM 3548 N N . GLN A 1 222 ? 15.857 66.233 -11.333 1.00 11.82 222 GLN A N 1
ATOM 3549 C CA . GLN A 1 222 ? 16.886 66.399 -12.335 1.00 12.20 222 GLN A CA 1
ATOM 3550 C C . GLN A 1 222 ? 18.021 65.384 -12.272 1.00 14.55 222 GLN A C 1
ATOM 3551 O O . GLN A 1 222 ? 18.947 65.461 -13.090 1.00 17.90 222 GLN A O 1
ATOM 3563 N N . HIS A 1 223 ? 17.916 64.417 -11.394 1.00 15.58 223 HIS A N 1
ATOM 3564 C CA . HIS A 1 223 ? 18.990 63.342 -11.471 1.00 19.55 223 HIS A CA 1
ATOM 3565 C C . HIS A 1 223 ? 19.211 62.767 -12.854 1.00 20.16 223 HIS A C 1
ATOM 3566 O O . HIS A 1 223 ? 18.377 62.243 -13.233 1.00 22.62 223 HIS A O 1
ATOM 3579 N N . THR A 1 224 ? 20.466 62.730 -13.479 1.00 22.11 224 THR A N 1
ATOM 3580 C CA . THR A 1 224 ? 20.661 62.077 -14.786 1.00 25.54 224 THR A CA 1
ATOM 3581 C C . THR A 1 224 ? 20.679 60.508 -14.791 1.00 23.81 224 THR A C 1
ATOM 3582 O O . THR A 1 224 ? 20.847 59.960 -15.899 1.00 27.37 224 THR A O 1
ATOM 3592 N N . LYS A 1 225 ? 20.502 59.774 -13.701 1.00 20.58 225 LYS A N 1
ATOM 3593 C CA . LYS A 1 225 ? 21.167 58.512 -13.657 1.00 20.34 225 LYS A CA 1
ATOM 3594 C C . LYS A 1 225 ? 20.743 57.418 -12.636 1.00 19.62 225 LYS A C 1
ATOM 3595 O O . LYS A 1 225 ? 21.683 56.720 -12.165 1.00 23.78 225 LYS A O 1
ATOM 3611 N N . LYS A 1 226 ? 19.486 57.284 -12.370 1.00 16.66 226 LYS A N 1
ATOM 3612 C CA . LYS A 1 226 ? 18.957 56.222 -11.440 1.00 18.75 226 LYS A CA 1
ATOM 3613 C C . LYS A 1 226 ? 19.803 56.056 -10.160 1.00 13.05 226 LYS A C 1
ATOM 3614 O O . LYS A 1 226 ? 20.464 55.075 -9.994 1.00 15.01 226 LYS A O 1
ATOM 3630 N N . PRO A 1 227 ? 19.698 56.999 -9.248 1.00 14.70 227 PRO A N 1
ATOM 3631 C CA . PRO A 1 227 ? 20.544 56.903 -8.009 1.00 12.98 227 PRO A CA 1
ATOM 3632 C C . PRO A 1 227 ? 20.081 55.728 -7.130 1.00 9.80 227 PRO A C 1
ATOM 3633 O O . PRO A 1 227 ? 18.939 55.335 -7.131 1.00 12.09 227 PRO A O 1
ATOM 3644 N N . LEU A 1 228 ? 21.041 55.222 -6.410 1.00 8.20 228 LEU A N 1
ATOM 3645 C CA . LEU A 1 228 ? 20.781 54.222 -5.387 1.00 8.05 228 LEU A CA 1
ATOM 3646 C C . LEU A 1 228 ? 20.212 54.925 -4.171 1.00 7.29 228 LEU A C 1
ATOM 3647 O O . LEU A 1 22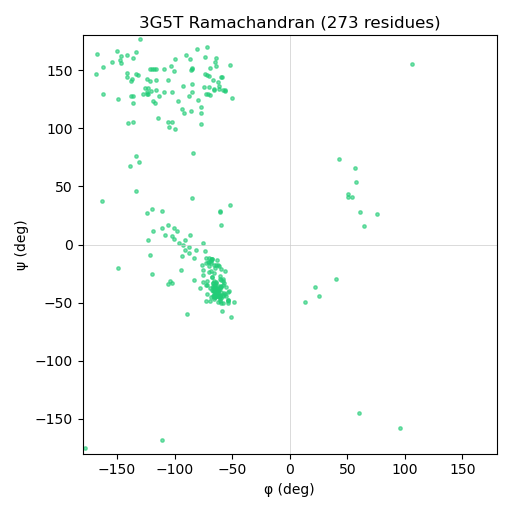8 ? 20.898 55.725 -3.523 1.00 7.47 228 LEU A O 1
ATOM 3663 N N . LEU A 1 229 ? 18.945 54.656 -3.862 1.00 7.02 229 LEU A N 1
ATOM 3664 C CA . LEU A 1 229 ? 18.246 55.293 -2.751 1.00 7.42 229 LEU A CA 1
ATOM 3665 C C . LEU A 1 229 ? 18.138 54.303 -1.617 1.00 7.96 229 LEU A C 1
ATOM 3666 O O . LEU A 1 229 ? 17.310 53.380 -1.638 1.00 9.29 229 LEU A O 1
ATOM 3682 N N . ILE A 1 230 ? 19.009 54.472 -0.633 1.00 7.74 230 ILE A N 1
ATOM 3683 C CA . ILE A 1 230 ? 18.995 53.660 0.596 1.00 9.06 230 ILE A CA 1
ATOM 3684 C C . ILE A 1 230 ? 18.291 54.535 1.676 1.00 10.25 230 ILE A C 1
ATOM 3685 O O . ILE A 1 230 ? 18.895 55.506 2.140 1.00 10.34 230 ILE A O 1
ATOM 3701 N N . ARG A 1 231 ? 17.004 54.260 1.898 1.00 12.62 231 ARG A N 1
ATOM 3702 C CA . ARG A 1 231 ? 16.067 55.102 2.728 1.00 14.02 231 ARG A CA 1
ATOM 3703 C C . ARG A 1 231 ? 15.610 54.012 3.789 1.00 12.58 231 ARG A C 1
ATOM 3704 O O . ARG A 1 231 ? 15.153 52.952 3.360 1.00 17.48 231 ARG A O 1
ATOM 3725 N N . LYS A 1 232 ? 15.571 54.333 5.051 1.00 9.10 232 LYS A N 1
ATOM 3726 C CA . LYS A 1 232 ? 15.084 53.451 6.057 1.00 8.85 232 LYS A CA 1
ATOM 3727 C C . LYS A 1 232 ? 14.303 54.188 7.089 1.00 7.78 232 LYS A C 1
ATOM 3728 O O . LYS A 1 232 ? 14.646 55.296 7.445 1.00 9.14 232 LYS A O 1
ATOM 3744 N N . GLN A 1 233 ? 13.296 53.542 7.660 1.00 8.01 233 GLN A N 1
ATOM 3745 C CA . GLN A 1 233 ? 12.583 54.038 8.814 1.00 7.50 233 GLN A CA 1
ATOM 3746 C C . GLN A 1 233 ? 13.223 53.457 10.051 1.00 7.84 233 GLN A C 1
ATOM 3747 O O . GLN A 1 233 ? 13.245 52.234 10.241 1.00 9.33 233 GLN A O 1
ATOM 3759 N N . VAL A 1 234 ? 13.775 54.320 10.894 1.00 7.04 234 VAL A N 1
ATOM 3760 C CA . VAL A 1 234 ? 14.512 53.906 12.104 1.00 6.89 234 VAL A CA 1
ATOM 3761 C C . VAL A 1 234 ? 14.073 54.724 13.276 1.00 6.96 234 VAL A C 1
ATOM 3762 O O . VAL A 1 234 ? 13.770 55.905 13.167 1.00 7.62 234 VAL A O 1
ATOM 3775 N N . THR A 1 235 ? 14.074 54.108 14.433 1.00 6.78 235 THR A N 1
ATOM 3776 C CA . THR A 1 235 ? 14.002 54.846 15.689 1.00 6.94 235 THR A CA 1
ATOM 3777 C C . THR A 1 235 ? 15.388 55.374 16.051 1.00 6.74 235 THR A C 1
ATOM 3778 O O . THR A 1 235 ? 16.400 54.914 15.504 1.00 6.57 235 THR A O 1
ATOM 3788 N N . LEU A 1 236 ? 15.461 56.258 17.022 1.00 6.89 236 LEU A N 1
ATOM 3789 C CA . LEU A 1 236 ? 16.765 56.693 17.524 1.00 6.86 236 LEU A CA 1
ATOM 3790 C C . LEU A 1 236 ? 17.536 55.501 18.071 1.00 6.77 236 LEU A C 1
ATOM 3791 O O . LEU A 1 236 ? 18.765 55.446 17.922 1.00 7.02 236 LEU A O 1
ATOM 3807 N N . VAL A 1 237 ? 16.867 54.553 18.708 1.00 7.51 237 VAL A N 1
ATOM 3808 C CA . VAL A 1 237 ? 17.515 53.357 19.219 1.00 7.34 237 VAL A CA 1
ATOM 3809 C C . VAL A 1 237 ? 18.094 52.532 18.068 1.00 6.97 237 VAL A C 1
ATOM 3810 O O . VAL A 1 237 ? 19.226 52.045 18.182 1.00 7.34 237 VAL A O 1
ATOM 3823 N N . GLU A 1 238 ? 17.383 52.339 16.999 1.00 6.75 238 GLU A N 1
ATOM 3824 C CA . GLU A 1 238 ? 17.868 51.609 15.873 1.00 6.94 238 GLU A CA 1
ATOM 3825 C C . GLU A 1 238 ? 19.040 52.279 15.199 1.00 6.38 238 GLU A C 1
ATOM 3826 O O . GLU A 1 238 ? 19.987 51.613 14.791 1.00 7.04 238 GLU A O 1
ATOM 3842 N N . PHE A 1 239 ? 19.001 53.620 15.080 1.00 6.45 239 PHE A N 1
ATOM 3843 C CA . PHE A 1 239 ? 20.155 54.310 14.526 1.00 5.90 239 PHE A CA 1
ATOM 3844 C C . PHE A 1 239 ? 21.371 54.124 15.432 1.00 5.74 239 PHE A C 1
ATOM 3845 O O . PHE A 1 239 ? 22.477 53.872 14.961 1.00 5.91 239 PHE A O 1
ATOM 3862 N N . ALA A 1 240 ? 21.160 54.216 16.745 1.00 6.04 240 ALA A N 1
ATOM 3863 C CA . ALA A 1 240 ? 22.257 53.977 17.683 1.00 5.82 240 ALA A CA 1
ATOM 3864 C C . ALA A 1 240 ? 22.808 52.563 17.552 1.00 6.01 240 ALA A C 1
ATOM 3865 O O . ALA A 1 240 ? 24.008 52.346 17.648 1.00 6.01 240 ALA A O 1
ATOM 3872 N N . ASP A 1 241 ? 21.958 51.573 17.303 1.00 6.17 241 ASP A N 1
ATOM 3873 C CA . ASP A 1 241 ? 22.440 50.205 17.083 1.00 6.53 241 ASP A CA 1
ATOM 3874 C C . ASP A 1 241 ? 23.265 50.126 15.823 1.00 6.26 241 ASP A C 1
ATOM 3875 O O . ASP A 1 241 ? 24.272 49.398 15.783 1.00 6.52 241 ASP A O 1
ATOM 3884 N N . TYR A 1 242 ? 22.908 50.868 14.774 1.00 6.02 242 TYR A N 1
ATOM 3885 C CA . TYR A 1 242 ? 23.751 50.982 13.578 1.00 5.96 242 TYR A CA 1
ATOM 3886 C C . TYR A 1 242 ? 25.110 51.614 13.963 1.00 5.77 242 TYR A C 1
ATOM 3887 O O . TYR A 1 242 ? 26.157 51.103 13.522 1.00 5.75 242 TYR A O 1
ATOM 3904 N N . VAL A 1 243 ? 25.142 52.685 14.759 1.00 5.54 243 VAL A N 1
ATOM 3905 C CA . VAL A 1 243 ? 26.433 53.234 15.229 1.00 5.69 243 VAL A CA 1
ATOM 3906 C C . VAL A 1 243 ? 27.270 52.160 15.875 1.00 5.32 243 VAL A C 1
ATOM 3907 O O . VAL A 1 243 ? 28.484 52.083 15.674 1.00 5.76 243 VAL A O 1
ATOM 3920 N N A ARG A 1 244 ? 26.633 51.297 16.674 0.50 5.46 244 ARG A N 1
ATOM 3921 N N B ARG A 1 244 ? 26.632 51.297 16.674 0.50 5.46 244 ARG A N 1
ATOM 3922 C CA A ARG A 1 244 ? 27.339 50.256 17.386 0.50 5.63 244 ARG A CA 1
ATOM 3923 C CA B ARG A 1 244 ? 27.335 50.254 17.386 0.50 5.65 244 ARG A CA 1
ATOM 3924 C C A ARG A 1 244 ? 27.923 49.191 16.475 0.50 5.92 244 ARG A C 1
ATOM 3925 C C B ARG A 1 244 ? 27.921 49.190 16.476 0.50 5.92 244 ARG A C 1
ATOM 3926 O O A ARG A 1 244 ? 28.717 48.376 16.943 0.50 7.87 244 ARG A O 1
ATOM 3927 O O B ARG A 1 244 ? 28.717 48.376 16.943 0.50 7.87 244 ARG A O 1
ATOM 3968 N N . THR A 1 245 ? 27.545 49.167 15.206 1.00 5.46 245 THR A N 1
ATOM 3969 C CA . THR A 1 245 ? 28.107 48.253 14.214 1.00 5.88 245 THR A CA 1
ATOM 3970 C C . THR A 1 245 ? 29.285 48.843 13.460 1.00 5.75 245 THR A C 1
ATOM 3971 O O . THR A 1 245 ? 29.862 48.162 12.602 1.00 6.57 245 THR A O 1
ATOM 3981 N N . TRP A 1 246 ? 29.633 50.096 13.724 1.00 5.83 246 TRP A N 1
ATOM 3982 C CA . TRP A 1 246 ? 30.736 50.725 12.984 1.00 5.77 246 TRP A CA 1
ATOM 3983 C C . TRP A 1 246 ? 32.065 50.127 13.381 1.00 5.59 246 TRP A C 1
ATOM 3984 O O . TRP A 1 246 ? 32.312 49.861 14.588 1.00 6.52 246 TRP A O 1
ATOM 4005 N N . SER A 1 247 ? 32.984 50.021 12.435 1.00 5.84 247 SER A N 1
ATOM 4006 C CA . SER A 1 247 ? 34.325 49.635 12.753 1.00 6.27 247 SER A CA 1
ATOM 4007 C C . SER A 1 247 ? 34.979 50.550 13.740 1.00 6.31 247 SER A C 1
ATOM 4008 O O . SER A 1 247 ? 35.624 50.101 14.718 1.00 7.32 247 SER A O 1
ATOM 4015 N N . ALA A 1 248 ? 34.818 51.869 13.580 1.00 5.78 248 ALA A N 1
ATOM 4016 C CA . ALA A 1 248 ? 35.380 52.825 14.488 1.00 6.00 248 ALA A CA 1
ATOM 4017 C C . ALA A 1 248 ? 34.817 52.700 15.886 1.00 5.98 248 ALA A C 1
ATOM 4018 O O . ALA A 1 248 ? 35.521 52.872 16.875 1.00 6.77 248 ALA A O 1
ATOM 4025 N N . TYR A 1 249 ? 33.512 52.404 15.991 1.00 6.12 249 TYR A N 1
ATOM 4026 C CA . TYR A 1 249 ? 32.907 52.202 17.301 1.00 6.12 249 TYR A CA 1
ATOM 4027 C C . TYR A 1 249 ? 33.467 50.982 18.000 1.00 6.53 249 TYR A C 1
ATOM 4028 O O . TYR A 1 249 ? 33.755 51.055 19.193 1.00 6.63 249 TYR A O 1
ATOM 4045 N N . HIS A 1 250 ? 33.637 49.858 17.283 1.00 6.22 250 HIS A N 1
ATOM 4046 C CA . HIS A 1 250 ? 34.213 48.674 17.898 1.00 6.70 250 HIS A CA 1
ATOM 4047 C C . HIS A 1 250 ? 35.557 49.030 18.565 1.00 7.13 250 HIS A C 1
ATOM 4048 O O . HIS A 1 250 ? 35.849 48.690 19.691 1.00 7.93 250 HIS A O 1
ATOM 4061 N N . GLN A 1 251 ? 36.411 49.725 17.802 1.00 6.86 251 GLN A N 1
ATOM 4062 C CA . GLN A 1 251 ? 37.744 50.074 18.280 1.00 7.43 251 GLN A CA 1
ATOM 4063 C C . GLN A 1 251 ? 37.675 51.060 19.441 1.00 7.31 251 GLN A C 1
ATOM 4064 O O . GLN A 1 251 ? 38.395 50.922 20.423 1.00 8.10 251 GLN A O 1
ATOM 4076 N N . TRP A 1 252 ? 36.823 52.085 19.331 1.00 6.50 252 TRP A N 1
ATOM 4077 C CA . TRP A 1 252 ? 36.679 53.055 20.397 1.00 6.61 252 TRP A CA 1
ATOM 4078 C C . TRP A 1 252 ? 36.214 52.391 21.680 1.00 6.49 252 TRP A C 1
ATOM 4079 O O . TRP A 1 252 ? 36.734 52.648 22.775 1.00 7.10 252 TRP A O 1
ATOM 4100 N N . LYS A 1 253 ? 35.204 51.546 21.569 1.00 6.47 253 LYS A N 1
ATOM 4101 C CA . LYS A 1 253 ? 34.547 50.977 22.732 1.00 6.75 253 LYS A CA 1
ATOM 4102 C C . LYS A 1 253 ? 35.494 50.082 23.505 1.00 7.65 253 LYS A C 1
ATOM 4103 O O . LYS A 1 253 ? 35.409 49.964 24.728 1.00 8.73 253 LYS A O 1
ATOM 4119 N N . GLN A 1 254 ? 36.378 49.396 22.801 1.00 7.74 254 GLN A N 1
ATOM 4120 C CA . GLN A 1 254 ? 37.321 48.458 23.406 1.00 9.29 254 GLN A CA 1
ATOM 4121 C C . GLN A 1 254 ? 38.612 49.129 23.857 1.00 8.99 254 GLN A C 1
ATOM 4122 O O . GLN A 1 254 ? 39.440 48.467 24.529 1.00 11.12 254 GLN A O 1
ATOM 4134 N N . ASP A 1 255 ? 38.843 50.384 23.550 1.00 8.41 255 ASP A N 1
ATOM 4135 C CA . ASP A 1 255 ? 40.092 51.050 23.911 1.00 8.87 255 ASP A CA 1
ATOM 4136 C C . ASP A 1 255 ? 40.039 51.400 25.397 1.00 8.41 255 ASP A C 1
ATOM 4137 O O . ASP A 1 255 ? 39.155 52.167 25.806 1.00 8.48 255 ASP A O 1
ATOM 4146 N N . PRO A 1 256 ? 40.932 50.862 26.221 1.00 9.34 256 PRO A N 1
ATOM 4147 C CA . PRO A 1 256 ? 40.903 51.179 27.634 1.00 10.01 256 PRO A CA 1
ATOM 4148 C C . PRO A 1 256 ? 40.977 52.620 27.968 1.00 9.05 256 PRO A C 1
ATOM 4149 O O . PRO A 1 256 ? 40.488 53.062 29.050 1.00 10.41 256 PRO A O 1
ATOM 4160 N N . LYS A 1 257 ? 41.495 53.467 27.104 1.00 9.72 257 LYS A N 1
ATOM 4161 C CA . LYS A 1 257 ? 41.584 54.888 27.390 1.00 10.76 257 LYS A CA 1
ATOM 4162 C C . LYS A 1 257 ? 40.225 55.526 27.419 1.00 9.71 257 LYS A C 1
ATOM 4163 O O . LYS A 1 257 ? 40.087 56.626 27.964 1.00 11.03 257 LYS A O 1
ATOM 4179 N N . ASN A 1 258 ? 39.161 54.910 26.938 1.00 7.94 258 ASN A N 1
ATOM 4180 C CA . ASN A 1 258 ? 37.835 55.457 26.871 1.00 7.64 258 ASN A CA 1
ATOM 4181 C C . ASN A 1 258 ? 36.911 54.915 27.983 1.00 7.66 258 ASN A C 1
ATOM 4182 O O . ASN A 1 258 ? 35.719 55.217 27.961 1.00 7.78 258 ASN A O 1
ATOM 4191 N N . LYS A 1 259 ? 37.454 54.156 28.934 1.00 7.66 259 LYS A N 1
ATOM 4192 C CA . LYS A 1 259 ? 36.614 53.452 29.926 1.00 7.41 259 LYS A CA 1
ATOM 4193 C C . LYS A 1 259 ? 35.699 54.331 30.722 1.00 6.89 259 LYS A C 1
ATOM 4194 O O . LYS A 1 259 ? 34.637 53.865 31.102 1.00 7.83 259 LYS A O 1
ATOM 4210 N N . ASP A 1 260 ? 36.113 55.560 31.010 1.00 7.80 260 ASP A N 1
ATOM 4211 C CA . ASP A 1 260 ? 35.352 56.479 31.847 1.00 7.71 260 ASP A CA 1
ATOM 4212 C C . ASP A 1 260 ? 34.535 57.469 31.074 1.00 7.77 260 ASP A C 1
ATOM 4213 O O . ASP A 1 260 ? 33.975 58.377 31.683 1.00 9.73 260 ASP A O 1
ATOM 4222 N N . LYS A 1 261 ? 34.388 57.275 29.777 1.00 8.07 261 LYS A N 1
ATOM 4223 C CA . LYS A 1 261 ? 33.668 58.217 28.925 1.00 8.02 261 LYS A CA 1
ATOM 4224 C C . LYS A 1 261 ? 32.250 57.743 28.620 1.00 7.93 261 LYS A C 1
ATOM 4225 O O . LYS A 1 261 ? 32.012 56.534 28.529 1.00 8.01 261 LYS A O 1
ATOM 4241 N N . GLU A 1 262 ? 31.341 58.664 28.434 1.00 8.12 262 GLU A N 1
ATOM 4242 C CA . GLU A 1 262 ? 29.988 58.291 28.042 1.00 8.46 262 GLU A CA 1
ATOM 4243 C C . GLU A 1 262 ? 30.015 57.606 26.680 1.00 7.48 262 GLU A C 1
ATOM 4244 O O . GLU A 1 262 ? 30.687 58.024 25.736 1.00 8.02 262 GLU A O 1
ATOM 4260 N N . ASP A 1 263 ? 29.225 56.567 26.533 1.00 7.52 263 ASP A N 1
ATOM 4261 C CA . ASP A 1 263 ? 29.151 55.834 25.315 1.00 7.27 263 ASP A CA 1
ATOM 4262 C C . ASP A 1 263 ? 28.670 56.734 24.202 1.00 6.97 263 ASP A C 1
ATOM 4263 O O . ASP A 1 263 ? 27.667 57.399 24.296 1.00 7.56 263 ASP A O 1
ATOM 4272 N N . VAL A 1 264 ? 29.363 56.659 23.046 1.00 6.84 264 VAL A N 1
ATOM 4273 C CA . VAL A 1 264 ? 29.033 57.591 21.940 1.00 7.20 264 VAL A CA 1
ATOM 4274 C C . VAL A 1 264 ? 27.643 57.321 21.347 1.00 6.13 264 VAL A C 1
ATOM 4275 O O . VAL A 1 264 ? 26.929 58.254 20.990 1.00 6.51 264 VAL A O 1
ATOM 4279 N N . ALA A 1 265 ? 27.262 56.060 21.215 1.00 6.40 265 ALA A N 1
ATOM 4280 C CA . ALA A 1 265 ? 25.944 55.737 20.685 1.00 6.40 265 ALA A CA 1
ATOM 4281 C C . ALA A 1 265 ? 24.830 56.196 21.621 1.00 6.80 265 ALA A C 1
ATOM 4282 O O . ALA A 1 265 ? 23.813 56.734 21.201 1.00 7.42 265 ALA A O 1
ATOM 4289 N N . ASP A 1 266 ? 25.042 56.028 22.942 1.00 7.22 266 ASP A N 1
ATOM 4290 C CA . ASP A 1 266 ? 24.092 56.500 23.906 1.00 8.49 266 ASP A CA 1
ATOM 4291 C C . ASP A 1 266 ? 24.007 58.016 23.875 1.00 8.50 266 ASP A C 1
ATOM 4292 O O . ASP A 1 266 ? 22.923 58.594 24.013 1.00 9.54 266 ASP A O 1
ATOM 4301 N N . TRP A 1 267 ? 25.154 58.680 23.665 1.00 8.19 267 TRP A N 1
ATOM 4302 C CA . TRP A 1 267 ? 25.206 60.147 23.581 1.00 8.78 267 TRP A CA 1
ATOM 4303 C C . TRP A 1 267 ? 24.390 60.631 22.422 1.00 8.81 267 TRP A C 1
ATOM 4304 O O . TRP A 1 267 ? 23.677 61.618 22.496 1.00 10.25 267 TRP A O 1
ATOM 4325 N N . PHE A 1 268 ? 24.467 59.935 21.303 1.00 8.38 268 PHE A N 1
ATOM 4326 C CA . PHE A 1 268 ? 23.639 60.276 20.139 1.00 8.97 268 PHE A CA 1
ATOM 4327 C C . PHE A 1 268 ? 22.181 60.340 20.505 1.00 7.95 268 PHE A C 1
ATOM 4328 O O . PHE A 1 268 ? 21.473 61.292 20.107 1.00 9.44 268 PHE A O 1
ATOM 4345 N N . ILE A 1 269 ? 21.685 59.330 21.218 1.00 7.95 269 ILE A N 1
ATOM 4346 C CA . ILE A 1 269 ? 20.277 59.351 21.574 1.00 8.87 269 ILE A CA 1
ATOM 4347 C C . ILE A 1 269 ? 19.964 60.524 22.439 1.00 9.59 269 ILE A C 1
ATOM 4348 O O . ILE A 1 269 ? 18.982 61.246 22.233 1.00 10.75 269 ILE A O 1
ATOM 4364 N N . LYS A 1 270 ? 20.756 60.730 23.502 1.00 10.04 270 LYS A N 1
ATOM 4365 C CA . LYS A 1 270 ? 20.516 61.824 24.422 1.00 11.53 270 LYS A CA 1
ATOM 4366 C C . LYS A 1 270 ? 20.539 63.176 23.724 1.00 11.49 270 LYS A C 1
ATOM 4367 O O . LYS A 1 270 ? 19.660 64.019 23.967 1.00 14.19 270 LYS A O 1
ATOM 4391 N N . GLU A 1 271 ? 21.489 63.391 22.861 1.00 10.94 271 GLU A N 1
ATOM 4392 C CA . GLU A 1 271 ? 21.629 64.681 22.162 1.00 11.89 271 GLU A CA 1
ATOM 4393 C C . GLU A 1 271 ? 20.529 64.886 21.123 1.00 11.16 271 GLU A C 1
ATOM 4394 O O . GLU A 1 271 ? 20.072 66.030 20.956 1.00 13.25 271 GLU A O 1
ATOM 4410 N N . SER A 1 272 ? 20.056 63.821 20.529 1.00 9.25 272 SER A N 1
ATOM 4411 C CA . SER A 1 272 ? 18.925 63.935 19.619 1.00 9.22 272 SER A CA 1
ATOM 4412 C C . SER A 1 272 ? 17.695 64.341 20.330 1.00 10.84 272 SER A C 1
ATOM 4413 O O . SER A 1 272 ? 16.936 65.230 19.893 1.00 11.53 272 SER A O 1
ATOM 4419 N N . LEU A 1 273 ? 17.419 63.745 21.461 1.00 11.68 273 LEU A N 1
ATOM 4420 C CA . LEU A 1 273 ? 16.281 64.127 22.289 1.00 14.58 273 LEU A CA 1
ATOM 4421 C C . LEU A 1 273 ? 16.379 65.589 22.745 1.00 15.24 273 LEU A C 1
ATOM 4422 O O . LEU A 1 273 ? 15.359 66.302 22.858 1.00 18.01 273 LEU A O 1
ATOM 4438 N N . ARG A 1 274 ? 17.579 66.050 23.042 1.00 16.37 274 ARG A N 1
ATOM 4439 C CA . ARG A 1 274 ? 17.752 67.449 23.457 1.00 17.79 274 ARG A CA 1
ATOM 4440 C C . ARG A 1 274 ? 17.400 68.393 22.313 1.00 17.52 274 ARG A C 1
ATOM 4441 O O . ARG A 1 274 ? 16.744 69.458 22.535 1.00 20.16 274 ARG A O 1
ATOM 4462 N N . ARG A 1 275 ? 17.728 68.052 21.080 1.00 14.54 275 ARG A N 1
ATOM 4463 C CA . ARG A 1 275 ? 17.432 68.849 19.942 1.00 13.98 275 ARG A CA 1
ATOM 4464 C C . ARG A 1 275 ? 15.978 68.803 19.508 1.00 13.18 275 ARG A C 1
ATOM 4465 O O . ARG A 1 275 ? 15.470 69.767 18.966 1.00 15.63 275 ARG A O 1
ATOM 4486 N N . ARG A 1 276 ? 15.328 67.690 19.700 1.00 12.25 276 ARG A N 1
ATOM 4487 C CA . ARG A 1 276 ? 13.943 67.459 19.286 1.00 11.68 276 ARG A CA 1
ATOM 4488 C C . ARG A 1 276 ? 13.184 66.819 20.426 1.00 12.69 276 ARG A C 1
ATOM 448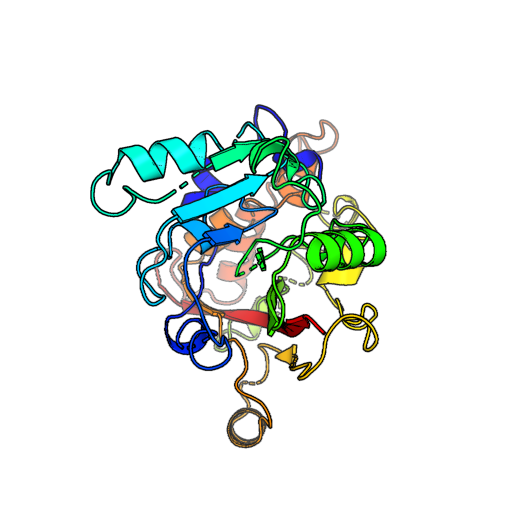9 O O . ARG A 1 276 ? 12.958 65.612 20.472 1.00 14.05 276 ARG A O 1
ATOM 4510 N N . PRO A 1 277 ? 12.829 67.627 21.420 1.00 16.59 277 PRO A N 1
ATOM 4511 C CA . PRO A 1 277 ? 12.335 67.035 22.655 1.00 18.35 277 PRO A CA 1
ATOM 4512 C C . PRO A 1 277 ? 10.971 66.401 22.503 1.00 18.24 277 PRO A C 1
ATOM 4513 O O . PRO A 1 277 ? 10.519 65.718 23.437 1.00 20.96 277 PRO A O 1
ATOM 4524 N N . GLU A 1 278 ? 10.247 66.691 21.422 1.00 16.44 278 GLU A N 1
ATOM 4525 C CA . GLU A 1 278 ? 8.976 66.004 21.148 1.00 17.09 278 GLU A CA 1
ATOM 4526 C C . GLU A 1 278 ? 9.117 64.573 20.694 1.00 14.80 278 GLU A C 1
ATOM 4527 O O . GLU A 1 278 ? 8.132 63.832 20.679 1.00 16.82 278 GLU A O 1
ATOM 4539 N N . LEU A 1 279 ? 10.312 64.184 20.286 1.00 12.99 279 LEU A N 1
ATOM 4540 C CA . LEU A 1 279 ? 10.487 62.894 19.683 1.00 11.97 279 LEU A CA 1
ATOM 4541 C C . LEU A 1 279 ? 10.672 61.843 20.706 1.00 10.90 279 LEU A C 1
ATOM 4542 O O . LEU A 1 279 ? 11.510 62.003 21.595 1.00 17.23 279 LEU A O 1
ATOM 4558 N N . SER A 1 280 ? 9.961 60.751 20.612 1.00 11.52 280 SER A N 1
ATOM 4559 C CA . SER A 1 280 ? 10.200 59.627 21.371 1.00 9.99 280 SER A CA 1
ATOM 4560 C C . SER A 1 280 ? 11.242 58.734 20.800 1.00 10.75 280 SER A C 1
ATOM 4561 O O . SER A 1 280 ? 11.413 58.678 19.578 1.00 11.26 280 SER A O 1
ATOM 4567 N N . THR A 1 281 ? 11.962 57.971 21.635 1.00 10.25 281 THR A N 1
ATOM 4568 C CA . THR A 1 281 ? 13.022 57.083 21.170 1.00 11.31 281 THR A CA 1
ATOM 4569 C C . THR A 1 281 ? 12.528 55.810 20.465 1.00 11.71 281 THR A C 1
ATOM 4570 O O . THR A 1 281 ? 13.389 55.138 19.863 1.00 12.52 281 THR A O 1
ATOM 4580 N N . ASN A 1 282 ? 11.203 55.580 20.443 1.00 10.66 282 ASN A N 1
ATOM 4581 C CA . ASN A 1 282 ? 10.625 54.516 19.657 1.00 10.75 282 ASN A CA 1
ATOM 4582 C C . ASN A 1 282 ? 9.800 55.003 18.463 1.00 8.75 282 ASN A C 1
ATOM 4583 O O . ASN A 1 282 ? 9.138 54.205 17.829 1.00 9.68 282 ASN A O 1
ATOM 4592 N N . THR A 1 283 ? 9.928 56.265 18.112 1.00 8.96 283 THR A N 1
ATOM 4593 C CA . THR A 1 283 ? 9.268 56.800 16.929 1.00 8.28 283 THR A CA 1
ATOM 4594 C C . THR A 1 283 ? 10.135 56.610 15.711 1.00 7.75 283 THR A C 1
ATOM 4595 O O . THR A 1 283 ? 11.309 56.971 15.681 1.00 9.03 283 THR A O 1
ATOM 4605 N N . LYS A 1 284 ? 9.558 56.018 14.671 1.00 8.48 284 LYS A N 1
ATOM 4606 C CA . LYS A 1 284 ? 10.283 55.857 13.433 1.00 9.00 284 LYS A CA 1
ATOM 4607 C C . LYS A 1 284 ? 10.397 57.172 12.680 1.00 8.33 284 LYS A C 1
ATOM 4608 O O . LYS A 1 284 ? 9.397 57.850 12.499 1.00 10.20 284 LYS A O 1
ATOM 4624 N N . ILE A 1 285 ? 11.601 57.444 12.162 1.00 7.58 285 ILE A N 1
ATOM 4625 C CA . ILE A 1 285 ? 11.872 58.586 11.332 1.00 8.22 285 ILE A CA 1
ATOM 4626 C C . ILE A 1 285 ? 12.757 58.095 10.148 1.00 7.12 285 ILE A C 1
ATOM 4627 O O . ILE A 1 285 ? 13.403 57.056 10.222 1.00 7.72 285 ILE A O 1
ATOM 4643 N N . GLU A 1 286 ? 12.767 58.894 9.091 1.00 7.31 286 GLU A N 1
ATOM 4644 C CA . GLU A 1 286 ? 13.502 58.475 7.906 1.00 7.39 286 GLU A CA 1
ATOM 4645 C C . GLU A 1 286 ? 14.974 58.842 8.018 1.00 6.31 286 GLU A C 1
ATOM 4646 O O . GLU A 1 286 ? 15.311 59.959 8.370 1.00 7.11 286 GLU A O 1
ATOM 4658 N N . VAL A 1 287 ? 15.836 57.936 7.614 1.00 6.23 287 VAL A N 1
ATOM 4659 C CA . VAL A 1 287 ? 17.256 58.165 7.412 1.00 5.91 287 VAL A CA 1
ATOM 4660 C C . VAL A 1 287 ? 17.596 57.775 5.956 1.00 5.55 287 VAL A C 1
ATOM 4661 O O . VAL A 1 287 ? 17.053 56.822 5.426 1.00 5.92 287 VAL A O 1
ATOM 4674 N N . VAL A 1 288 ? 18.499 58.558 5.366 1.00 5.33 288 VAL A N 1
ATOM 4675 C CA . VAL A 1 288 ? 18.924 58.357 3.974 1.00 5.48 288 VAL A CA 1
ATOM 4676 C C . VAL A 1 288 ? 20.423 58.532 3.923 1.00 5.47 288 VAL A C 1
ATOM 4677 O O . VAL A 1 288 ? 20.957 59.418 4.552 1.00 5.61 288 VAL A O 1
ATOM 4690 N N . TRP A 1 289 ? 21.110 57.694 3.133 1.00 5.08 289 TRP A N 1
ATOM 4691 C CA . TRP A 1 289 ? 22.541 57.730 2.988 1.00 5.34 289 TRP A CA 1
ATOM 4692 C C . TRP A 1 289 ? 23.004 58.365 1.687 1.00 5.00 289 TRP A C 1
ATOM 4693 O O . TRP A 1 289 ? 22.325 58.297 0.667 1.00 5.58 289 TRP A O 1
ATOM 4714 N N . ASN A 1 290 ? 24.221 58.920 1.705 1.00 4.93 290 ASN A N 1
ATOM 4715 C CA . ASN A 1 290 ? 24.957 59.151 0.468 1.00 5.23 290 ASN A CA 1
ATOM 4716 C C . ASN A 1 290 ? 25.299 57.780 -0.115 1.00 5.06 290 ASN A C 1
ATOM 4717 O O . ASN A 1 290 ? 25.661 56.870 0.605 1.00 5.64 290 ASN A O 1
ATOM 4726 N N . THR A 1 291 ? 25.226 57.664 -1.469 1.00 5.25 291 THR A N 1
ATOM 4727 C CA . THR A 1 291 ? 25.486 56.401 -2.100 1.00 5.04 291 THR A CA 1
ATOM 4728 C C . THR A 1 291 ? 26.260 56.584 -3.412 1.00 5.59 291 THR A C 1
ATOM 4729 O O . THR A 1 291 ? 26.282 57.646 -4.026 1.00 6.11 291 THR A O 1
ATOM 4739 N N . PHE A 1 292 ? 26.829 55.476 -3.858 1.00 5.35 292 PHE A N 1
ATOM 4740 C CA . PHE A 1 292 ? 27.463 55.411 -5.183 1.00 5.98 292 PHE A CA 1
ATOM 4741 C C . PHE A 1 292 ? 27.288 54.038 -5.738 1.00 5.22 292 PHE A C 1
ATOM 4742 O O . PHE A 1 292 ? 27.150 53.047 -4.992 1.00 5.87 292 PHE A O 1
ATOM 4759 N N . TYR A 1 293 ? 27.406 53.925 -7.056 1.00 5.55 293 TYR A N 1
ATOM 4760 C CA . TYR A 1 293 ? 27.639 52.658 -7.706 1.00 5.79 293 TYR A CA 1
ATOM 4761 C C . TYR A 1 293 ? 28.479 52.812 -8.928 1.00 5.98 293 TYR A C 1
ATOM 4762 O O . TYR A 1 293 ? 28.507 53.897 -9.531 1.00 6.49 293 TYR A O 1
ATOM 4779 N N . LYS A 1 294 ? 29.144 51.736 -9.297 1.00 5.95 294 LYS A N 1
ATOM 4780 C CA . LYS A 1 294 ? 29.960 51.627 -10.527 1.00 6.58 294 LYS A CA 1
ATOM 4781 C C . LYS A 1 294 ? 29.636 50.300 -11.150 1.00 6.21 294 LYS A C 1
ATOM 4782 O O . LYS A 1 294 ? 29.712 49.280 -10.474 1.00 8.07 294 LYS A O 1
ATOM 4798 N N . LEU A 1 295 ? 29.278 50.306 -12.424 1.00 6.32 295 LEU A N 1
ATOM 4799 C CA . LEU A 1 295 ? 28.965 49.126 -13.189 1.00 6.47 295 LEU A CA 1
ATOM 4800 C C . LEU A 1 295 ? 29.884 49.011 -14.407 1.00 6.42 295 LEU A C 1
ATOM 4801 O O . LEU A 1 295 ? 30.128 50.045 -15.040 1.00 7.57 295 LEU A O 1
ATOM 4817 N N . GLY A 1 296 ? 30.326 47.818 -14.735 1.00 6.20 296 GLY A N 1
ATOM 4818 C CA . GLY A 1 296 ? 31.057 47.580 -15.970 1.00 6.53 296 GLY A CA 1
ATOM 4819 C C . GLY A 1 296 ? 30.783 46.228 -16.545 1.00 6.02 296 GLY A C 1
ATOM 4820 O O . GLY A 1 296 ? 30.337 45.322 -15.846 1.00 6.65 296 GLY A O 1
ATOM 4824 N N . LYS A 1 297 ? 31.101 46.078 -17.817 1.00 6.79 297 LYS A N 1
ATOM 4825 C CA . LYS A 1 297 ? 31.023 44.816 -18.552 1.00 6.67 297 LYS A CA 1
ATOM 4826 C C . LYS A 1 297 ? 32.421 44.413 -18.980 1.00 7.17 297 LYS A C 1
ATOM 4827 O O . LYS A 1 297 ? 33.160 45.242 -19.559 1.00 7.74 297 LYS A O 1
ATOM 4851 N N . ARG A 1 298 ? 32.811 43.167 -18.774 1.00 6.81 298 ARG A N 1
ATOM 4852 C CA . ARG A 1 298 ? 34.171 42.799 -19.066 1.00 7.32 298 ARG A CA 1
ATOM 4853 C C . ARG A 1 298 ? 34.462 42.807 -20.560 1.00 8.08 298 ARG A C 1
ATOM 4854 O O . ARG A 1 298 ? 33.803 42.135 -21.344 1.00 8.32 298 ARG A O 1
ATOM 4875 N N . VAL A 1 299 ? 35.529 43.503 -20.944 1.00 8.21 299 VAL A N 1
ATOM 4876 C CA . VAL A 1 299 ? 35.919 43.614 -22.338 1.00 8.90 299 VAL A CA 1
ATOM 4877 C C . VAL A 1 299 ? 36.377 42.231 -22.850 1.00 10.55 299 VAL A C 1
ATOM 4878 O O . VAL A 1 299 ? 37.202 41.597 -22.166 1.00 10.71 299 VAL A O 1
#

GO terms:
  GO:0034198 cellular response to amino acid starvation (P, IDA)
  GO:0005829 cytosol (C, IDA)
  GO:0046547 trans-aconitate 3-methyltransferase activity (F, IDA)

CATH classification: 3.40.50.150

B-factor: mean 12.56, std 6.97, range [4.71, 54.9]

Nearest PDB structures (foldseek):
  3g5t-assembly1_A  TM=1.003E+00  e=1.626E-62  Saccharomyces cerevisiae
  8z8p-assembly2_B  TM=5.598E-01  e=1.219E-04  Narcissus aff. pseudonarcissus MK-2014
  8z8o-assembly1_A  TM=5.505E-01  e=3.240E-04  Narcissus aff. pseudonarcissus MK-2014
  8xdq-assembly1_A  TM=5.817E-01  e=5.969E-04  Lycoris aurea
  5kva-assembly1_A  TM=5.721E-01  e=1.793E-03  Sorghum bicolor

Foldseek 3Di:
DCLLQDLPQPLVLCQVQPFAFDLVVQVCQVLQDDAQAEEEEEQCRLVRVQLCLPSHDHHQAYEYEYQHPNLVNVVVVCVVPVVSQVRYHYYYDHLLWPCVVDPVQQLCADHLYEYEAPCLVDPVVSNLVSVLSRHHFQRKYKYKYWDQKDFQVCVLCNVVVCLCCPPVALNVQDDPPSVVCRVPVPPDDNDCVWWPPKAKAWDDNNCVNPPVSVVPGPHPDGKRKDWAFLVSVLSVSCNDSSLVVRVPDVVCVPPDRSSVVSSVVSCVSVVPDDRHGIGMMITIMMMIMTTTD

Organism: Saccharomyces cerevisiae (strain ATCC 204508 / S288c) (NCBI:txid559292)

InterPro domains:
  IPR025714 Methyltransferase domain [PF13847] (41-147)
  IPR029063 S-adenosyl-L-methionine-dependent methyltransferase superfamily [G3DSA:3.40.50.150] (1-299)
  IPR029063 S-adenosyl-L-methionine-dependent methyltransferase superfamily [SSF53335] (1-182)
  IPR051052 Diverse substrate methyltransferase [PTHR44942] (1-298)

Secondary structure (DSSP, 8-state):
-GGGGSTT--HHHHHHHS----HHHH--TTT--S--SEEEEET-TTTHHHH---SSSP-SEEEEEES----HHHHHHHHHSTTTTTTEEEEE--TT--GGG-TTTTTSS-B--EEES-GGGS-HHHHHHHHHHHB-TT-EEEEEEEEEEE-TT-GGGS---HHHH-TTTTGGGS-TTHHHHHH--TT----TTTEEEEEEEEE-GGGGG-HHHHHH-SS-----EEEE-HHHHHHHHTTSHHHHHHHH-GGGTTSPPHHHHHHHHHHHH-TT--TT--EEEEEEEEEEEEEE-

Solvent-accessible surface area: 14044 Å² total